Protein AF-A0A7C9FQH5-F1 (afdb_monomer)

Foldseek 3Di:
DDDDDDDDDDDDDDDDDDDDDPPPPDDDDDDDDDDDDDDDDDDDDDDDDDDDDPDPDPPPPPDPDPPDDPVRVVVVVVVVVVVVVVVVVVVVVVVVVVVVVVVVVVVVVVVVVVVVVVVVVVVVVVVVPDPDDDDDPPPPPDDQPLVVVLVRVVVVLVVVLVVLVVVLVVCVVVVHDPVVNVVSVVVVVVSVVVNVVSVVSSCVSCVVVD

InterPro domains:
  IPR004827 Basic-leucine zipper domain [PF00170] (79-117)
  IPR004827 Basic-leucine zipper domain [PS00036] (82-97)
  IPR004827 Basic-leucine zipper domain [PS50217] (77-121)
  IPR004827 Basic-leucine zipper domain [SM00338] (75-128)
  IPR025422 Transcription factor TGA like domain [PF14144] (167-210)
  IPR025422 Transcription factor TGA like domain [PS51806] (147-210)
  IPR046347 Basic-leucine zipper domain superfamily [SSF57959] (79-121)

Radius of gyration: 38.93 Å; Cα contacts (8 Å, |Δi|>4): 30; chains: 1; bounding box: 88×76×87 Å

Nearest PDB structures (foldseek):
  8cwy-assembly1_B  TM=8.366E-01  e=1.255E+00  synthetic construct
  8cwy-assembly1_F  TM=8.354E-01  e=1.255E+00  synthetic construct
  8cwy-assembly1_H  TM=8.371E-01  e=1.745E+00  synthetic construct
  8cwy-assembly1_L  TM=8.361E-01  e=1.745E+00  synthetic construct
  6b87-assembly1_A-2  TM=9.295E-01  e=2.771E+00  synthetic construct

Mean predicted aligned error: 21.61 Å

Secondary structure (DSSP, 8-state):
----PPP----------PPP---------------------------------------------S---HHHHHHHHHHHHHHHHHHHHHHHHHHHHHHHHHHHHHHHHHHHHHHHHHHHHHHHHHHHS-S---------SS--HHHHHHHHHHHHHHHHHHHHHHHHHHHHHTT--HHHHHHHHHHHHHHHHHHHHHHHHHHHHSGGG-

Solvent-accessible surface area (backbone atoms only — not comparable to full-atom values): 13721 Å² total; per-residue (Å²): 141,82,88,87,83,84,83,86,84,88,84,83,89,87,81,91,77,81,79,79,83,78,81,82,84,78,80,84,82,77,86,88,84,91,80,86,90,80,89,85,88,83,87,83,90,81,83,86,88,77,91,74,86,81,72,87,73,83,74,76,77,83,68,94,63,80,88,67,54,74,67,53,54,50,53,51,50,53,51,49,53,52,50,52,52,51,50,54,51,50,50,51,53,48,52,51,53,52,50,52,51,52,52,49,51,52,53,51,52,53,53,48,56,51,52,52,52,50,51,52,49,52,54,48,54,62,63,72,62,53,100,74,78,94,68,88,83,79,76,79,78,84,63,56,72,40,56,55,51,39,56,55,53,52,51,56,49,52,55,52,49,54,52,50,52,52,50,52,53,51,41,62,74,66,65,58,55,70,70,59,50,48,53,52,50,53,50,50,52,53,54,51,55,49,53,54,48,51,50,52,52,31,52,64,63,47,67,85,76,118

pLDDT: mean 71.47, std 25.74, range [30.33, 98.69]

Structure (mmCIF, N/CA/C/O backbone):
data_AF-A0A7C9FQH5-F1
#
_entry.id   AF-A0A7C9FQH5-F1
#
loop_
_atom_site.group_PDB
_atom_site.id
_atom_site.type_symbol
_atom_site.label_atom_id
_atom_site.label_alt_id
_atom_site.label_comp_id
_atom_site.label_asym_id
_atom_site.label_entity_id
_atom_site.label_seq_id
_atom_site.pdbx_PDB_ins_code
_atom_site.Cartn_x
_atom_site.Cartn_y
_atom_site.Cartn_z
_atom_site.occupancy
_atom_site.B_iso_or_equiv
_atom_site.auth_seq_id
_atom_site.auth_comp_id
_atom_site.auth_asym_id
_atom_site.auth_atom_id
_atom_site.pdbx_PDB_model_num
ATOM 1 N N . MET A 1 1 ? -4.931 -48.230 23.276 1.00 43.12 1 MET A N 1
ATOM 2 C CA . MET A 1 1 ? -4.310 -48.756 22.039 1.00 43.12 1 MET A CA 1
ATOM 3 C C . MET A 1 1 ? -5.438 -48.760 21.014 1.00 43.12 1 MET A C 1
ATOM 5 O O . MET A 1 1 ? -6.450 -49.371 21.305 1.00 43.12 1 MET A O 1
ATOM 9 N N . SER A 1 2 ? -5.460 -47.945 19.963 1.00 39.09 2 SER A N 1
ATOM 10 C CA . SER A 1 2 ? -4.387 -47.709 18.995 1.00 39.09 2 SER A CA 1
ATOM 11 C C . SER A 1 2 ? -4.513 -46.328 18.339 1.00 39.09 2 SER A C 1
ATOM 13 O O . SER A 1 2 ? -5.613 -45.875 18.032 1.00 39.09 2 SER A O 1
ATOM 15 N N . SER A 1 3 ? -3.367 -45.678 18.138 1.00 36.62 3 SER A N 1
ATOM 16 C CA . SER A 1 3 ? -3.205 -44.407 17.427 1.00 36.62 3 SER A CA 1
ATOM 17 C C . SER A 1 3 ? -3.381 -44.593 15.920 1.00 36.62 3 SER A C 1
ATOM 19 O O . SER A 1 3 ? -2.868 -45.562 15.364 1.00 36.62 3 SER A O 1
ATOM 21 N N . THR A 1 4 ? -4.049 -43.650 15.251 1.00 43.75 4 THR A N 1
ATOM 22 C CA . THR A 1 4 ? -4.070 -43.578 13.781 1.00 43.75 4 THR A CA 1
ATOM 23 C C . THR A 1 4 ? -3.132 -42.464 13.328 1.00 43.75 4 THR A C 1
ATOM 25 O O . THR A 1 4 ? -3.381 -41.285 13.571 1.00 43.75 4 THR A O 1
ATOM 28 N N . THR A 1 5 ? -2.026 -42.874 12.715 1.00 43.12 5 THR A N 1
ATOM 29 C CA . THR A 1 5 ? -0.975 -42.036 12.128 1.00 43.12 5 THR A CA 1
ATOM 30 C C . THR A 1 5 ? -1.367 -41.658 10.702 1.00 43.12 5 THR A C 1
ATOM 32 O O . THR A 1 5 ? -1.646 -42.538 9.891 1.00 43.12 5 TH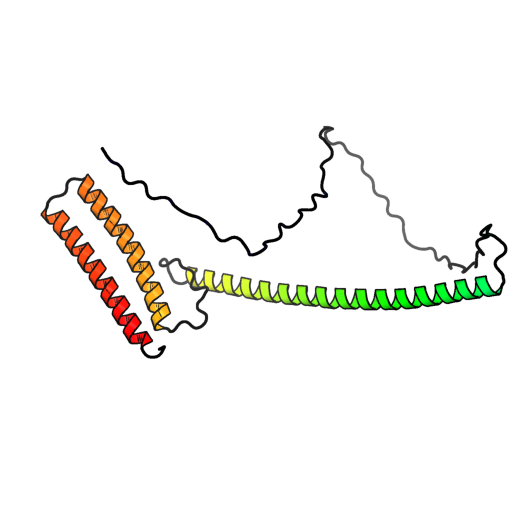R A O 1
ATOM 35 N N . VAL A 1 6 ? -1.363 -40.364 10.376 1.00 46.03 6 VAL A N 1
ATOM 36 C CA . VAL A 1 6 ? -1.559 -39.878 9.002 1.00 46.03 6 VAL A CA 1
ATOM 37 C C . VAL A 1 6 ? -0.186 -39.598 8.395 1.00 46.03 6 VAL A C 1
ATOM 39 O O . VAL A 1 6 ? 0.553 -38.747 8.886 1.00 46.03 6 VAL A O 1
ATOM 42 N N . HIS A 1 7 ? 0.174 -40.339 7.348 1.00 39.50 7 HIS A N 1
ATOM 43 C CA . HIS A 1 7 ? 1.402 -40.126 6.588 1.00 39.50 7 HIS A CA 1
ATOM 44 C C . HIS A 1 7 ? 1.186 -39.036 5.533 1.00 39.50 7 HIS A C 1
ATOM 46 O O . HIS A 1 7 ? 0.271 -39.125 4.718 1.00 39.50 7 HIS A O 1
ATOM 52 N N . VAL A 1 8 ? 2.048 -38.019 5.545 1.00 38.28 8 VAL A N 1
ATOM 53 C CA . VAL A 1 8 ? 2.145 -37.009 4.487 1.00 38.28 8 VAL A CA 1
ATOM 54 C C . VAL A 1 8 ? 3.098 -37.534 3.418 1.00 38.28 8 VAL A C 1
ATOM 56 O O . VAL A 1 8 ? 4.287 -37.718 3.674 1.00 38.28 8 VAL A O 1
ATOM 59 N N . THR A 1 9 ? 2.576 -37.774 2.220 1.00 36.66 9 THR A N 1
ATOM 60 C CA . THR A 1 9 ? 3.356 -38.100 1.023 1.00 36.66 9 THR A CA 1
ATOM 61 C C . THR A 1 9 ? 3.613 -36.815 0.242 1.00 36.66 9 THR A C 1
ATOM 63 O O . THR A 1 9 ? 2.701 -36.238 -0.344 1.00 36.66 9 THR A O 1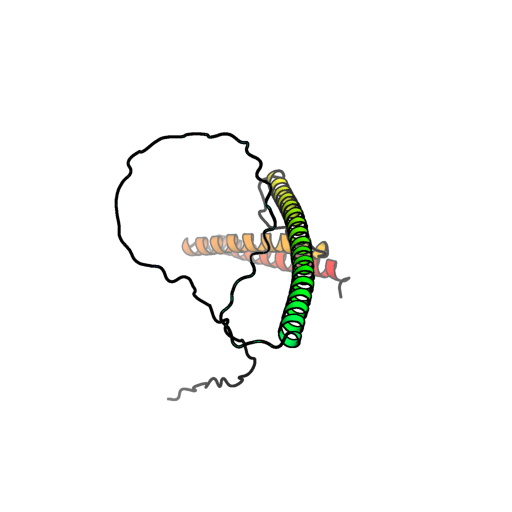
ATOM 66 N N . THR A 1 10 ? 4.861 -36.356 0.217 1.00 41.69 10 THR A N 1
ATOM 67 C CA . THR A 1 10 ? 5.345 -35.349 -0.733 1.00 41.69 10 THR A CA 1
ATOM 68 C C . THR A 1 10 ? 5.967 -36.060 -1.932 1.00 41.69 10 THR A C 1
ATOM 70 O O . THR A 1 10 ? 6.908 -36.840 -1.801 1.00 41.69 10 THR A O 1
ATOM 73 N N . SER A 1 11 ? 5.439 -35.816 -3.129 1.00 37.28 11 SER A N 1
ATOM 74 C CA . SER A 1 11 ? 6.080 -36.181 -4.397 1.00 37.28 11 SER A CA 1
ATOM 75 C C . SER A 1 11 ? 5.586 -35.254 -5.498 1.00 37.28 11 SER A C 1
ATOM 77 O O . SER A 1 11 ? 4.383 -35.114 -5.694 1.00 37.28 11 SER A O 1
ATOM 79 N N . GLY A 1 12 ? 6.523 -34.609 -6.194 1.00 43.88 12 GLY A N 1
ATOM 80 C CA . GLY A 1 12 ? 6.211 -33.705 -7.300 1.00 43.88 12 GLY A CA 1
ATOM 81 C C . GLY A 1 12 ? 7.319 -32.709 -7.625 1.00 43.88 12 GLY A C 1
ATOM 82 O O . GLY A 1 12 ? 7.080 -31.509 -7.656 1.00 43.88 12 GLY A O 1
ATOM 83 N N . THR A 1 13 ? 8.537 -33.204 -7.829 1.00 44.28 13 THR A N 1
ATOM 84 C CA . THR A 1 13 ? 9.646 -32.491 -8.476 1.00 44.28 13 THR A CA 1
ATOM 85 C C . THR A 1 13 ? 9.240 -32.049 -9.886 1.00 44.28 13 THR A C 1
ATOM 87 O O . THR A 1 13 ? 8.701 -32.870 -10.622 1.00 44.28 13 THR A O 1
ATOM 90 N N . MET A 1 14 ? 9.562 -30.804 -10.272 1.00 35.38 14 MET A N 1
ATOM 91 C CA . MET A 1 14 ? 10.294 -30.432 -11.504 1.00 35.38 14 MET A CA 1
ATOM 92 C C . MET A 1 14 ? 9.882 -29.039 -12.018 1.0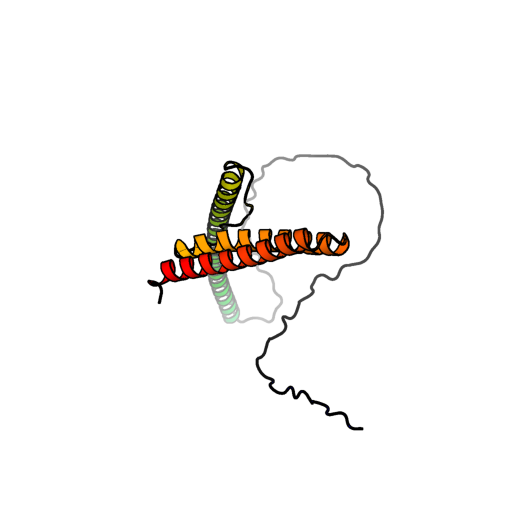0 35.38 14 MET A C 1
ATOM 94 O O . MET A 1 14 ? 8.790 -28.833 -12.535 1.00 35.38 14 MET A O 1
ATOM 98 N N . GLY A 1 15 ? 10.805 -28.084 -11.894 1.00 42.56 15 GLY A N 1
ATOM 99 C CA . GLY A 1 15 ? 10.674 -26.707 -12.366 1.00 42.56 15 GLY A CA 1
ATOM 100 C C . GLY A 1 15 ? 11.913 -25.919 -11.957 1.00 42.56 15 GLY A C 1
ATOM 101 O O . GLY A 1 15 ? 11.933 -25.280 -10.914 1.00 42.56 15 GLY A O 1
ATOM 102 N N . LEU A 1 16 ? 12.979 -26.096 -12.734 1.00 42.19 16 LEU A N 1
ATOM 103 C CA . LEU A 1 16 ? 14.340 -25.586 -12.555 1.00 42.19 16 LEU A CA 1
ATOM 104 C C . LEU A 1 16 ? 14.394 -24.093 -12.169 1.00 42.19 16 LEU A C 1
ATOM 106 O O . LEU A 1 16 ? 14.169 -23.226 -13.009 1.00 42.19 16 LEU A O 1
ATOM 110 N N . TYR A 1 17 ? 14.765 -23.800 -10.921 1.00 41.31 17 TYR A N 1
ATOM 111 C CA . TYR A 1 17 ? 15.318 -22.501 -10.534 1.00 41.31 17 TYR A CA 1
ATOM 112 C C . TYR A 1 17 ? 16.838 -22.647 -10.478 1.00 41.31 17 TYR A C 1
ATOM 114 O O . TYR A 1 17 ? 17.375 -23.379 -9.644 1.00 41.31 17 TYR A O 1
ATOM 122 N N . GLU A 1 18 ? 17.528 -22.006 -11.413 1.00 51.62 18 GLU A N 1
ATOM 123 C CA . GLU A 1 18 ? 18.984 -22.010 -11.481 1.00 51.62 18 GLU A CA 1
ATOM 124 C C . GLU A 1 18 ? 19.548 -21.061 -10.406 1.00 51.62 18 GLU A C 1
ATOM 126 O O . GLU A 1 18 ? 19.215 -19.872 -10.408 1.00 51.62 18 GLU A O 1
ATOM 131 N N . PRO A 1 19 ? 20.377 -21.530 -9.452 1.00 52.75 19 PRO A N 1
ATOM 132 C CA . PRO A 1 19 ? 20.953 -20.652 -8.446 1.00 52.75 19 PRO A CA 1
ATOM 133 C C . PRO A 1 19 ? 22.025 -19.781 -9.103 1.00 52.75 19 PRO A C 1
ATOM 135 O O . PRO A 1 19 ? 23.014 -20.287 -9.638 1.00 52.75 19 PRO A O 1
ATOM 138 N N . HIS A 1 20 ? 21.845 -18.463 -9.039 1.00 41.34 20 HIS A N 1
ATOM 139 C CA . HIS A 1 20 ? 22.853 -17.492 -9.449 1.00 41.34 20 HIS A CA 1
ATOM 140 C C . HIS A 1 20 ? 24.204 -17.820 -8.797 1.00 41.34 20 HIS A C 1
ATOM 142 O O . HIS A 1 20 ? 24.356 -17.757 -7.576 1.00 41.34 20 HIS A O 1
ATOM 148 N N . LYS A 1 21 ? 25.214 -18.126 -9.619 1.00 46.28 21 LYS A N 1
ATOM 149 C CA . LYS A 1 21 ? 26.608 -18.160 -9.172 1.00 46.28 21 LYS A CA 1
ATOM 150 C C . LYS A 1 21 ? 27.008 -16.750 -8.747 1.00 46.28 21 LYS A C 1
ATOM 152 O O . LYS A 1 21 ? 27.289 -15.892 -9.582 1.00 46.28 21 LYS A O 1
ATOM 157 N N . GLN A 1 22 ? 27.027 -16.517 -7.440 1.00 40.69 22 GLN A N 1
ATOM 158 C CA . GLN A 1 22 ? 27.636 -15.345 -6.834 1.00 40.69 22 GLN A CA 1
ATOM 159 C C . GLN A 1 22 ? 29.145 -15.404 -7.093 1.00 40.69 22 GLN A C 1
ATOM 161 O O . GLN A 1 22 ? 29.885 -16.136 -6.438 1.00 40.69 22 GLN A O 1
ATOM 166 N N . ILE A 1 23 ? 29.604 -14.649 -8.089 1.00 41.47 23 ILE A N 1
ATOM 167 C CA . ILE A 1 23 ? 31.024 -14.380 -8.289 1.00 41.47 23 ILE A CA 1
ATOM 168 C C . ILE A 1 23 ? 31.451 -13.419 -7.167 1.00 41.47 23 ILE A C 1
ATOM 170 O O . ILE A 1 23 ? 31.196 -12.218 -7.189 1.00 41.47 23 ILE A O 1
ATOM 174 N N . SER A 1 24 ? 32.025 -13.986 -6.109 1.00 39.78 24 SER A N 1
ATOM 175 C CA . SER A 1 24 ? 32.727 -13.231 -5.075 1.00 39.78 24 SER A CA 1
ATOM 176 C C . SER A 1 24 ? 34.121 -12.899 -5.612 1.00 39.78 24 SER A C 1
ATOM 178 O O . SER A 1 24 ? 34.995 -13.761 -5.648 1.00 39.78 24 SER A O 1
ATOM 180 N N . MET A 1 25 ? 34.313 -11.674 -6.112 1.00 50.44 25 MET A N 1
ATOM 181 C CA . MET A 1 25 ? 35.618 -11.160 -6.569 1.00 50.44 25 MET A CA 1
ATOM 182 C C . MET A 1 25 ? 36.205 -10.089 -5.646 1.00 50.44 25 MET A C 1
ATOM 184 O O . MET A 1 25 ? 37.117 -9.370 -6.035 1.00 50.44 25 MET A O 1
ATOM 188 N N . TRP A 1 26 ? 35.736 -10.010 -4.406 1.00 51.00 26 TRP A N 1
ATOM 189 C CA . TRP A 1 26 ? 36.364 -9.163 -3.401 1.00 51.00 26 TRP A CA 1
ATOM 190 C C . TRP A 1 26 ? 36.764 -10.047 -2.230 1.00 51.00 26 TRP A C 1
ATOM 192 O O . TRP A 1 26 ? 35.990 -10.300 -1.314 1.00 51.00 26 TRP A O 1
ATOM 202 N N . ARG A 1 27 ? 37.972 -10.606 -2.335 1.00 41.44 27 ARG A N 1
ATOM 203 C CA . ARG A 1 27 ? 38.694 -11.139 -1.184 1.00 41.44 27 ARG A CA 1
ATOM 204 C C . ARG A 1 27 ? 39.440 -9.966 -0.556 1.00 41.44 27 ARG A C 1
ATOM 206 O O . ARG A 1 27 ? 40.313 -9.390 -1.201 1.00 41.44 27 ARG A O 1
ATOM 213 N N . ASP A 1 28 ? 39.093 -9.657 0.685 1.00 39.50 28 ASP A N 1
ATOM 214 C CA . ASP A 1 28 ? 39.817 -8.723 1.541 1.00 39.50 28 ASP A CA 1
ATOM 215 C C . ASP A 1 28 ? 41.257 -9.202 1.789 1.00 39.50 28 ASP A C 1
ATOM 217 O O . ASP A 1 28 ? 41.461 -10.370 2.147 1.00 39.50 28 ASP A O 1
ATOM 221 N N . PRO A 1 29 ? 42.268 -8.324 1.678 1.00 42.09 29 PRO A N 1
ATOM 222 C CA . PRO A 1 29 ? 43.562 -8.542 2.291 1.00 42.09 29 PRO A CA 1
ATOM 223 C C . PRO A 1 29 ? 43.606 -7.861 3.667 1.00 42.09 29 PRO A C 1
ATOM 225 O O . PRO A 1 29 ? 43.697 -6.643 3.780 1.00 42.09 29 PRO A O 1
ATOM 228 N N . SER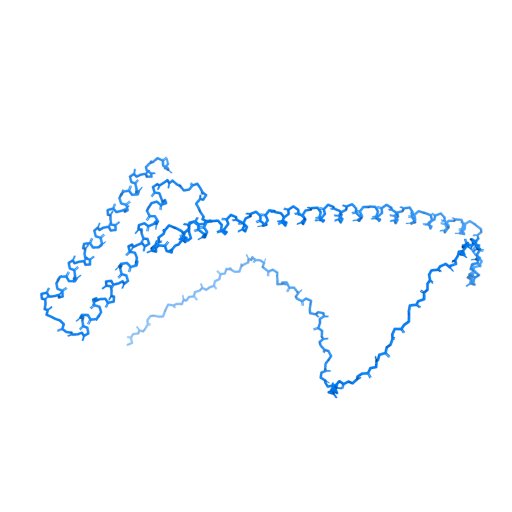 A 1 30 ? 43.521 -8.703 4.698 1.00 34.50 30 SER A N 1
ATOM 229 C CA . SER A 1 30 ? 44.242 -8.640 5.980 1.00 34.50 30 SER A CA 1
ATOM 230 C C . SER A 1 30 ? 44.621 -7.269 6.569 1.00 34.50 30 SER A C 1
ATOM 232 O O . SER A 1 30 ? 45.549 -6.604 6.120 1.00 34.50 30 SER A O 1
ATOM 234 N N . SER A 1 31 ? 43.969 -6.969 7.694 1.00 33.91 31 SER A N 1
ATOM 235 C CA . SER A 1 31 ? 44.529 -6.484 8.967 1.00 33.91 31 SER A CA 1
ATOM 236 C C . SER A 1 31 ? 45.984 -5.976 9.029 1.00 33.91 31 SER A C 1
ATOM 238 O O . SER A 1 31 ? 46.926 -6.721 8.764 1.00 33.91 31 SER A O 1
ATOM 240 N N . SER A 1 32 ? 46.102 -4.811 9.682 1.00 32.56 32 SER A N 1
ATOM 241 C CA . SER A 1 32 ? 47.275 -4.221 10.351 1.00 32.56 32 SER A CA 1
ATOM 242 C C . SER A 1 32 ? 48.191 -3.356 9.485 1.00 32.56 32 SER A C 1
ATOM 244 O O . SER A 1 32 ? 49.040 -3.864 8.768 1.00 32.56 32 SER A O 1
ATOM 246 N N . ILE A 1 33 ? 48.056 -2.034 9.636 1.00 37.91 33 ILE A N 1
ATOM 247 C CA . ILE A 1 33 ? 49.089 -1.169 10.230 1.00 37.91 33 ILE A CA 1
ATOM 248 C C . ILE A 1 33 ? 48.375 0.079 10.778 1.00 37.91 33 ILE A C 1
ATOM 250 O O . ILE A 1 33 ? 47.707 0.810 10.050 1.00 37.91 33 ILE A O 1
ATOM 254 N N . MET A 1 34 ? 48.493 0.290 12.089 1.00 38.25 34 MET A N 1
ATOM 255 C CA . MET A 1 34 ? 48.208 1.565 12.743 1.00 38.25 34 MET A CA 1
ATOM 256 C C . MET A 1 34 ? 49.395 2.513 12.543 1.00 38.25 34 MET A C 1
ATOM 258 O O . MET A 1 34 ? 50.518 2.134 12.866 1.00 38.25 34 MET A O 1
ATOM 262 N N . ALA A 1 35 ? 49.141 3.750 12.117 1.00 34.47 35 ALA A N 1
ATOM 263 C CA . ALA A 1 35 ? 49.949 4.920 12.470 1.00 34.47 35 ALA A CA 1
ATOM 264 C C . ALA A 1 35 ? 49.127 6.208 12.264 1.00 34.47 35 ALA A C 1
ATOM 266 O O . ALA A 1 35 ? 48.425 6.357 11.267 1.00 34.47 35 ALA A O 1
ATOM 267 N N . SER A 1 36 ? 49.197 7.092 13.259 1.00 37.28 36 SER A N 1
ATOM 268 C CA . SER A 1 36 ? 48.505 8.386 13.379 1.00 37.28 36 SER A CA 1
ATOM 269 C C . SER A 1 36 ? 49.141 9.494 12.501 1.00 37.28 36 SER A C 1
ATOM 271 O O . SER A 1 36 ? 50.187 9.250 11.898 1.00 37.28 36 SER A O 1
ATOM 273 N N . PRO A 1 37 ? 48.534 10.700 12.411 1.00 47.53 37 PRO A N 1
ATOM 274 C CA . PRO A 1 37 ? 48.734 11.667 11.330 1.00 47.53 37 PRO A CA 1
ATOM 275 C C . PRO A 1 37 ? 49.910 12.626 11.569 1.00 47.53 37 PRO A C 1
ATOM 277 O O . PRO A 1 37 ? 50.218 12.969 12.709 1.00 47.53 37 PRO A O 1
ATOM 280 N N . GLY A 1 38 ? 50.513 13.117 10.484 1.00 30.84 38 GLY A N 1
ATOM 281 C CA . GLY A 1 38 ? 51.528 14.169 10.525 1.00 30.84 38 GLY A CA 1
ATOM 282 C C . GLY A 1 38 ? 51.877 14.697 9.132 1.00 30.84 38 GLY A C 1
ATOM 283 O O . GLY A 1 38 ? 52.346 13.947 8.284 1.00 30.84 38 GLY A O 1
ATOM 284 N N . ASP A 1 39 ? 51.566 15.977 8.939 1.00 34.12 39 ASP A N 1
ATOM 285 C CA . ASP A 1 39 ? 52.024 16.972 7.962 1.00 34.12 39 ASP A CA 1
ATOM 286 C C . ASP A 1 39 ? 53.121 16.588 6.950 1.00 34.12 39 ASP A C 1
ATOM 288 O O . ASP A 1 39 ? 54.185 16.115 7.330 1.00 34.12 39 ASP A O 1
ATOM 292 N N . ILE A 1 40 ? 52.914 16.966 5.678 1.00 36.66 40 ILE A N 1
ATOM 293 C CA . ILE A 1 40 ? 53.858 17.772 4.877 1.00 36.66 40 ILE A CA 1
ATOM 294 C C . ILE A 1 40 ? 53.070 18.492 3.769 1.00 36.66 40 ILE A C 1
ATOM 296 O O . ILE A 1 40 ? 52.357 17.897 2.961 1.00 36.66 40 ILE A O 1
ATOM 300 N N . SER A 1 41 ? 53.223 19.811 3.776 1.00 34.50 41 SER A N 1
ATOM 301 C CA . SER A 1 41 ? 52.764 20.787 2.794 1.00 34.50 41 SER A CA 1
ATOM 302 C C . SER A 1 41 ? 53.719 20.862 1.593 1.00 34.50 41 SER A C 1
ATOM 304 O O . SER A 1 41 ? 54.927 20.732 1.771 1.00 34.50 41 SER A O 1
ATOM 306 N N . SER A 1 42 ? 53.207 21.140 0.391 1.00 30.33 42 SER A N 1
ATOM 307 C CA . SER A 1 42 ? 53.546 22.354 -0.381 1.00 30.33 42 SER A CA 1
ATOM 308 C C . SER A 1 42 ? 53.169 22.206 -1.855 1.00 30.33 42 SER A C 1
ATOM 310 O O . SER A 1 42 ? 53.497 21.229 -2.523 1.00 30.33 42 SER A O 1
ATOM 312 N N . SER A 1 43 ? 52.520 23.250 -2.362 1.00 37.53 43 SER A N 1
ATOM 313 C CA . SER A 1 43 ? 52.256 23.511 -3.772 1.00 37.53 43 SER A CA 1
ATOM 314 C C . SER A 1 43 ? 53.533 23.810 -4.558 1.00 37.53 43 SER A C 1
ATOM 316 O O . SER A 1 43 ? 54.426 24.463 -4.021 1.00 37.53 43 SER A O 1
ATOM 318 N N . VAL A 1 44 ? 53.523 23.530 -5.862 1.00 34.19 44 VAL A N 1
ATOM 319 C CA . VAL A 1 44 ? 53.960 24.508 -6.871 1.00 34.19 44 VAL A CA 1
ATOM 320 C C . VAL A 1 44 ? 53.235 24.255 -8.189 1.00 34.19 44 VAL A C 1
ATOM 322 O O . VAL A 1 44 ? 53.208 23.149 -8.723 1.00 34.19 44 VAL A O 1
ATOM 325 N N . GLN A 1 45 ? 52.610 25.325 -8.660 1.00 39.91 45 GLN A N 1
ATOM 326 C CA . GLN A 1 45 ? 52.022 25.521 -9.973 1.00 39.91 45 GLN A CA 1
ATOM 327 C C . GLN A 1 45 ? 53.165 25.684 -10.990 1.00 39.91 45 GLN A C 1
ATOM 329 O O . GLN A 1 45 ? 54.125 26.398 -10.708 1.00 39.91 45 GLN A O 1
ATOM 334 N N . ALA A 1 46 ? 53.068 25.051 -12.157 1.00 33.78 46 ALA A N 1
ATOM 335 C CA . ALA A 1 46 ? 53.923 25.362 -13.298 1.00 33.78 46 ALA A CA 1
ATOM 336 C C . ALA A 1 46 ? 53.067 25.404 -14.566 1.00 33.78 46 ALA A C 1
ATOM 338 O O . ALA A 1 46 ? 52.192 24.564 -14.784 1.00 33.78 46 ALA A O 1
ATOM 339 N N . GLU A 1 47 ? 53.289 26.475 -15.314 1.00 32.19 47 GLU A N 1
ATOM 340 C CA . GLU A 1 47 ? 52.476 27.016 -16.388 1.00 32.19 47 GLU A CA 1
ATOM 341 C C . GLU A 1 47 ? 52.540 26.214 -17.691 1.00 32.19 47 GLU A C 1
ATOM 343 O O . GLU A 1 47 ? 53.362 25.322 -17.897 1.00 32.19 47 GLU A O 1
ATOM 348 N N . ALA A 1 48 ? 51.612 26.574 -18.572 1.00 43.31 48 ALA A N 1
ATOM 349 C CA . ALA A 1 48 ? 51.495 26.107 -19.936 1.00 43.31 48 ALA A CA 1
ATOM 350 C C . ALA A 1 48 ? 52.646 26.582 -20.841 1.00 43.31 48 ALA A C 1
ATOM 352 O O . ALA A 1 48 ? 53.359 27.532 -20.538 1.00 43.31 48 ALA A O 1
ATOM 353 N N . VAL A 1 49 ? 52.647 25.975 -22.034 1.00 37.72 49 VAL A N 1
ATOM 354 C CA . VAL A 1 49 ? 53.406 26.292 -23.253 1.00 37.72 49 VAL A CA 1
ATOM 355 C C . VAL A 1 49 ? 54.690 25.481 -23.408 1.00 37.72 49 VAL A C 1
ATOM 357 O O . VAL A 1 49 ? 55.753 25.862 -22.941 1.00 37.72 49 VAL A O 1
ATOM 360 N N . ASN A 1 50 ? 54.605 24.406 -24.196 1.00 32.97 50 ASN A N 1
ATOM 361 C CA . ASN A 1 50 ? 55.429 24.349 -25.399 1.00 32.97 50 ASN A CA 1
ATOM 362 C C . ASN A 1 50 ? 54.819 23.404 -26.438 1.00 32.97 50 ASN A C 1
ATOM 364 O O . ASN A 1 50 ? 54.444 22.269 -26.136 1.00 32.97 50 ASN A O 1
ATOM 368 N N . GLU A 1 51 ? 54.715 23.908 -27.661 1.00 44.47 51 GLU A N 1
ATOM 369 C CA . GLU A 1 51 ? 54.414 23.133 -28.849 1.00 44.47 51 GLU A CA 1
ATOM 370 C C . GLU A 1 51 ? 55.515 22.095 -29.064 1.00 44.47 51 GLU A C 1
ATOM 372 O O . GLU A 1 51 ? 56.696 22.415 -28.994 1.00 44.47 51 GLU A O 1
ATOM 377 N N . ASN A 1 52 ? 55.140 20.859 -29.381 1.00 34.62 52 ASN A N 1
ATOM 378 C CA . ASN A 1 52 ? 56.035 19.968 -30.103 1.00 34.62 52 ASN A CA 1
ATOM 379 C C . ASN A 1 52 ? 55.222 19.109 -31.068 1.00 34.62 52 ASN A C 1
ATOM 381 O O . ASN A 1 52 ? 54.553 18.140 -30.712 1.00 34.62 52 ASN A O 1
ATOM 385 N N . LYS A 1 53 ? 55.277 19.566 -32.318 1.00 36.22 53 LYS A N 1
ATOM 386 C CA . LYS A 1 53 ? 55.104 18.841 -33.572 1.00 36.22 53 LYS A CA 1
ATOM 387 C C . LYS A 1 53 ? 55.532 17.373 -33.414 1.00 36.22 53 LYS A C 1
ATOM 389 O O . LYS A 1 53 ? 56.718 17.068 -33.436 1.00 36.22 53 LYS A O 1
ATOM 394 N N . PHE A 1 54 ? 54.563 16.469 -33.260 1.00 36.66 54 PHE A N 1
ATOM 395 C CA . PHE A 1 54 ? 54.815 15.032 -33.359 1.00 36.66 54 PHE A CA 1
ATOM 396 C C . PHE A 1 54 ? 55.078 14.696 -34.827 1.00 36.66 54 PHE A C 1
ATOM 398 O O . PHE A 1 54 ? 54.167 14.554 -35.644 1.00 36.66 54 PHE A O 1
ATOM 405 N N . GLU A 1 55 ? 56.362 14.665 -35.153 1.00 30.59 55 GLU A N 1
ATOM 406 C CA . GLU A 1 55 ? 56.918 14.108 -36.373 1.00 30.59 55 GLU A CA 1
ATOM 407 C C . GLU A 1 55 ? 56.483 12.640 -36.480 1.00 30.59 55 GLU A C 1
ATOM 409 O O . GLU A 1 55 ? 56.718 11.834 -35.579 1.00 30.59 55 GLU A O 1
ATOM 414 N N . TYR A 1 56 ? 55.792 12.289 -37.565 1.00 43.53 56 TYR A N 1
ATOM 415 C CA . TYR A 1 56 ? 55.491 10.898 -37.883 1.00 43.53 56 TYR A CA 1
ATOM 416 C C . TYR A 1 56 ? 56.762 10.251 -38.427 1.00 43.53 56 TYR A C 1
ATOM 418 O O . TYR A 1 56 ? 56.937 10.118 -39.637 1.00 43.53 56 TYR A O 1
ATOM 426 N N . GLU A 1 57 ? 57.661 9.864 -37.533 1.00 31.11 57 GLU A N 1
ATOM 427 C CA . GLU A 1 57 ? 58.767 8.995 -37.895 1.00 31.11 57 GLU A CA 1
ATOM 428 C C . GLU A 1 57 ? 58.217 7.570 -38.008 1.00 31.11 57 GLU A C 1
ATOM 430 O O . GLU A 1 57 ? 57.787 6.949 -37.032 1.00 31.11 57 GLU A O 1
ATOM 435 N N . TYR A 1 58 ? 58.152 7.067 -39.243 1.00 44.47 58 TYR A N 1
ATOM 436 C CA . TYR A 1 58 ? 57.828 5.678 -39.549 1.00 44.47 58 TYR A CA 1
ATOM 437 C C . TYR A 1 58 ? 59.006 4.808 -39.089 1.00 44.47 58 TYR A C 1
ATOM 439 O O . TYR A 1 58 ? 59.821 4.348 -39.887 1.00 44.47 58 TYR A O 1
ATOM 447 N N . ALA A 1 59 ? 59.123 4.627 -37.773 1.00 38.88 59 ALA A N 1
ATOM 448 C CA . ALA A 1 59 ? 60.056 3.706 -37.155 1.00 38.88 59 ALA A CA 1
ATOM 449 C C . ALA A 1 59 ? 59.621 2.287 -37.533 1.00 38.88 59 ALA A C 1
ATOM 451 O O . ALA A 1 59 ? 58.742 1.678 -36.920 1.00 38.88 59 ALA A O 1
ATOM 452 N N . SER A 1 60 ? 60.210 1.791 -38.617 1.00 45.88 60 SER A N 1
ATOM 453 C CA . SER A 1 60 ? 60.093 0.410 -39.055 1.00 45.88 60 SER A CA 1
ATOM 454 C C . SER A 1 60 ? 60.629 -0.476 -37.932 1.00 45.88 60 SER A C 1
ATOM 456 O O . SER A 1 60 ? 61.839 -0.596 -37.740 1.00 45.88 60 SER A O 1
ATOM 458 N N . HIS A 1 61 ? 59.725 -1.044 -37.130 1.00 42.50 61 HIS A N 1
ATOM 459 C CA . HIS A 1 61 ? 60.095 -2.008 -36.108 1.00 42.50 61 HIS A CA 1
ATOM 460 C C . HIS A 1 61 ? 60.717 -3.221 -36.793 1.00 42.50 61 HIS A C 1
ATOM 462 O O . HIS A 1 61 ? 60.044 -4.020 -37.443 1.00 42.50 61 HIS A O 1
ATOM 468 N N . GLN A 1 62 ? 62.031 -3.324 -36.624 1.00 43.06 62 GLN A N 1
ATOM 469 C CA . GLN A 1 62 ? 62.847 -4.473 -36.952 1.00 43.06 62 GLN A CA 1
ATOM 470 C C . GLN A 1 62 ? 62.377 -5.651 -36.083 1.00 43.06 62 GLN A C 1
ATOM 472 O O . GLN A 1 62 ? 62.849 -5.870 -34.971 1.00 43.06 62 GLN A O 1
ATOM 477 N N . VAL A 1 63 ? 61.373 -6.378 -36.571 1.00 43.78 63 VAL A N 1
ATOM 478 C CA . VAL A 1 63 ? 60.985 -7.681 -36.034 1.00 43.78 63 VAL A CA 1
ATOM 479 C C . VAL A 1 63 ? 61.898 -8.700 -36.695 1.00 43.78 63 VAL A C 1
ATOM 481 O O . VAL A 1 63 ? 61.752 -9.009 -37.875 1.00 43.78 63 VAL A O 1
ATOM 484 N N . ILE A 1 64 ? 62.861 -9.208 -35.928 1.00 52.09 64 ILE A N 1
ATOM 485 C CA . ILE A 1 64 ? 63.588 -10.429 -36.272 1.00 52.09 64 ILE A CA 1
ATOM 486 C C . ILE A 1 64 ? 62.552 -11.562 -36.257 1.00 52.09 64 ILE A C 1
ATOM 488 O O . ILE A 1 64 ? 62.133 -12.038 -35.205 1.00 52.09 64 ILE A O 1
ATOM 492 N N . GLY A 1 65 ? 62.088 -11.931 -37.444 1.00 48.91 65 GLY A N 1
ATOM 493 C CA . GLY A 1 65 ? 61.168 -13.028 -37.722 1.00 48.91 65 GLY A CA 1
ATOM 494 C C . GLY A 1 65 ? 61.480 -13.590 -39.113 1.00 48.91 65 GLY A C 1
ATOM 495 O O . GLY A 1 65 ? 62.083 -12.878 -39.918 1.00 48.91 65 GLY A O 1
ATOM 496 N N . PRO A 1 66 ? 61.140 -14.863 -39.389 1.00 52.91 66 PRO A N 1
ATOM 497 C CA . PRO A 1 66 ? 61.564 -15.563 -4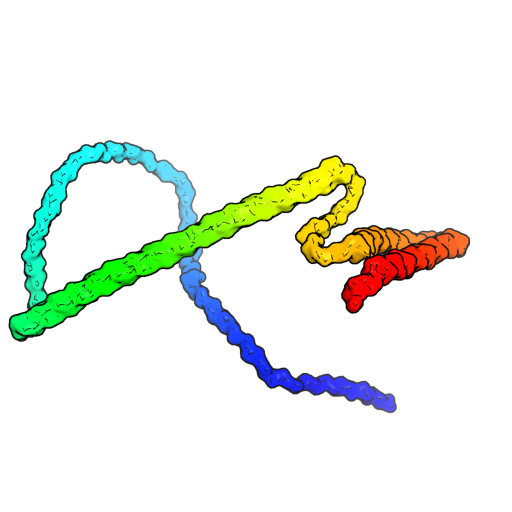0.602 1.00 52.91 66 PRO A CA 1
ATOM 498 C C . PRO A 1 66 ? 61.154 -14.757 -41.834 1.00 52.91 66 PRO A C 1
ATOM 500 O O . PRO A 1 66 ? 60.054 -14.212 -41.838 1.00 52.91 66 PRO A O 1
ATOM 503 N N . THR A 1 67 ? 62.040 -14.663 -42.833 1.00 57.62 67 THR A N 1
ATOM 504 C CA . THR A 1 67 ? 61.870 -13.899 -44.080 1.00 57.62 67 THR A CA 1
ATOM 505 C C . THR A 1 67 ? 60.469 -14.103 -44.656 1.00 57.62 67 THR A C 1
ATOM 507 O O . THR A 1 67 ? 60.207 -15.078 -45.356 1.00 57.62 67 THR A O 1
ATOM 510 N N . ILE A 1 68 ? 59.553 -13.195 -44.314 1.00 58.22 68 ILE A N 1
ATOM 511 C CA . ILE A 1 68 ? 58.204 -13.184 -44.860 1.00 58.22 68 ILE A CA 1
ATOM 512 C C . ILE A 1 68 ? 58.329 -12.746 -46.314 1.00 58.22 68 ILE A C 1
ATOM 514 O O . ILE A 1 68 ? 58.967 -11.734 -46.612 1.00 58.22 68 ILE A O 1
ATOM 518 N N . SER A 1 69 ? 57.761 -13.529 -47.229 1.00 62.81 69 SER A N 1
ATOM 519 C CA . SER A 1 69 ? 57.635 -13.123 -48.627 1.00 62.81 69 SER A CA 1
ATOM 520 C C . SER A 1 69 ? 56.967 -11.743 -48.685 1.00 62.81 69 SER A C 1
ATOM 522 O O . SER A 1 69 ? 56.098 -11.442 -47.861 1.00 62.81 69 SER A O 1
ATOM 524 N N . GLY A 1 70 ? 57.339 -10.890 -49.647 1.00 66.19 70 GLY A N 1
ATOM 525 C CA . GLY A 1 70 ? 56.730 -9.561 -49.804 1.00 66.19 70 GLY A CA 1
ATOM 526 C C . GLY A 1 70 ? 55.196 -9.610 -49.880 1.00 66.19 70 GLY A C 1
ATOM 527 O O . GLY A 1 70 ? 54.516 -8.711 -49.391 1.00 66.19 70 GLY A O 1
ATOM 528 N N . GLU A 1 71 ? 54.643 -10.712 -50.388 1.00 67.56 71 GLU A N 1
ATOM 529 C CA . GLU A 1 71 ? 53.201 -10.976 -50.431 1.00 67.56 71 GLU A CA 1
ATOM 530 C C . GLU A 1 71 ? 52.577 -11.183 -49.038 1.00 67.56 71 GLU A C 1
ATOM 532 O O . GLU A 1 71 ? 51.454 -10.738 -48.784 1.00 67.56 71 GLU A O 1
ATOM 537 N N . ASP A 1 72 ? 53.299 -11.801 -48.102 1.00 71.88 72 ASP A N 1
ATOM 538 C CA . ASP A 1 72 ? 52.823 -12.044 -46.736 1.00 71.88 72 ASP A CA 1
ATOM 539 C C . ASP A 1 72 ? 52.832 -10.763 -45.892 1.00 71.88 72 ASP A C 1
ATOM 541 O O . ASP A 1 72 ? 51.923 -10.542 -45.085 1.00 71.88 72 ASP A O 1
ATOM 545 N N . ALA A 1 73 ? 53.796 -9.866 -46.126 1.00 75.62 73 ALA A N 1
ATOM 546 C CA . ALA A 1 73 ? 53.826 -8.537 -45.513 1.00 75.62 73 ALA A CA 1
ATOM 547 C C . ALA A 1 73 ? 52.636 -7.667 -45.966 1.00 75.62 73 ALA A C 1
ATOM 549 O O . ALA A 1 73 ? 52.005 -6.994 -45.145 1.00 75.62 73 ALA A O 1
ATOM 550 N N . ILE A 1 74 ? 52.280 -7.730 -47.255 1.00 78.62 74 ILE A N 1
ATOM 551 C CA . ILE A 1 74 ? 51.113 -7.032 -47.821 1.00 78.62 74 ILE A CA 1
ATOM 552 C C . ILE A 1 74 ? 49.808 -7.614 -47.257 1.00 78.62 74 ILE A C 1
ATOM 554 O O . ILE A 1 74 ? 48.926 -6.880 -46.815 1.00 78.62 74 ILE A O 1
ATOM 558 N N . ARG A 1 75 ? 49.690 -8.942 -47.155 1.00 81.75 75 ARG A N 1
ATOM 559 C CA . ARG A 1 75 ? 48.518 -9.588 -46.535 1.00 81.75 75 ARG A CA 1
ATOM 560 C C . ARG A 1 75 ? 48.347 -9.219 -45.060 1.00 81.75 75 ARG A C 1
ATOM 562 O O . ARG A 1 75 ? 47.218 -9.036 -44.591 1.00 81.75 75 ARG A O 1
ATOM 569 N N . LEU A 1 76 ? 49.447 -9.106 -44.315 1.00 84.81 76 LEU A N 1
ATOM 570 C CA . LEU A 1 76 ? 49.433 -8.667 -42.918 1.00 84.81 76 LEU A CA 1
ATOM 571 C C . LEU A 1 76 ? 49.011 -7.198 -42.782 1.00 84.81 76 LEU A C 1
ATOM 573 O O . LEU A 1 76 ? 48.204 -6.887 -41.900 1.00 84.81 76 LEU A O 1
ATOM 577 N N . SER A 1 77 ? 49.494 -6.312 -43.657 1.00 89.25 77 SER A N 1
ATOM 578 C CA . SER A 1 77 ? 49.133 -4.890 -43.640 1.00 89.25 77 SER A CA 1
ATOM 579 C C . SER A 1 77 ? 47.664 -4.667 -44.019 1.00 89.25 77 SER A C 1
ATOM 581 O O . SER A 1 77 ? 46.949 -3.953 -43.313 1.00 89.25 77 SER A O 1
ATOM 583 N N . GLU A 1 78 ? 47.148 -5.373 -45.027 1.00 91.44 78 GLU A N 1
ATOM 584 C CA . GLU A 1 78 ? 45.724 -5.358 -45.375 1.00 91.44 78 GLU A CA 1
ATOM 585 C C . GLU A 1 78 ? 44.847 -5.872 -44.225 1.00 91.44 78 GLU A C 1
ATOM 587 O O . GLU A 1 78 ? 43.815 -5.283 -43.890 1.00 91.44 78 GLU A O 1
ATOM 592 N N . LYS A 1 79 ? 45.254 -6.964 -43.565 1.00 95.12 79 LYS A N 1
ATOM 593 C CA . LYS A 1 79 ? 44.555 -7.494 -42.384 1.00 95.12 79 LYS A CA 1
ATOM 594 C C . LYS A 1 79 ? 44.549 -6.480 -41.238 1.00 95.12 79 LYS A C 1
ATOM 596 O O . LYS A 1 79 ? 43.535 -6.350 -40.546 1.00 95.12 79 LYS A O 1
ATOM 601 N N . MET A 1 80 ? 45.649 -5.754 -41.041 1.00 94.19 80 MET A N 1
ATOM 602 C CA . MET A 1 80 ? 45.749 -4.684 -40.049 1.00 94.19 80 MET A CA 1
ATOM 603 C C . MET A 1 80 ? 44.809 -3.519 -40.384 1.00 94.19 80 MET A C 1
ATOM 605 O O . MET A 1 80 ? 44.051 -3.083 -39.516 1.00 94.19 80 MET A O 1
ATOM 609 N N . GLN A 1 81 ? 44.768 -3.077 -41.644 1.00 94.81 81 GLN A N 1
ATOM 610 C CA . GLN A 1 81 ? 43.841 -2.038 -42.104 1.00 94.81 81 GLN A CA 1
ATOM 611 C C . GLN A 1 81 ? 42.374 -2.445 -41.898 1.00 94.81 81 GLN A C 1
ATOM 613 O O . GLN A 1 81 ? 41.584 -1.661 -41.364 1.00 94.81 81 GLN A O 1
ATOM 618 N N . ARG A 1 82 ? 42.008 -3.694 -42.223 1.00 95.94 82 ARG A N 1
ATOM 619 C CA . ARG A 1 82 ? 40.653 -4.224 -41.978 1.00 95.94 82 ARG A CA 1
ATOM 620 C C . ARG A 1 82 ? 40.299 -4.226 -40.489 1.00 95.94 82 ARG A C 1
ATOM 622 O O . ARG A 1 82 ? 39.199 -3.813 -40.123 1.00 95.94 82 ARG A O 1
ATOM 629 N N . ARG A 1 83 ? 41.226 -4.635 -39.614 1.00 96.88 83 ARG A N 1
ATOM 630 C CA . ARG A 1 83 ? 41.027 -4.595 -38.152 1.00 96.88 83 ARG A CA 1
ATOM 631 C C . ARG A 1 83 ? 40.827 -3.173 -37.633 1.00 96.88 83 ARG A C 1
ATOM 633 O O . ARG A 1 83 ? 39.945 -2.956 -36.806 1.00 96.88 83 ARG A O 1
ATOM 640 N N . LEU A 1 84 ? 41.595 -2.205 -38.130 1.00 97.12 84 LEU A N 1
ATOM 641 C CA . LEU A 1 84 ? 41.434 -0.797 -37.756 1.00 97.12 84 LEU A CA 1
ATOM 642 C C . LEU A 1 84 ? 40.073 -0.247 -38.192 1.00 97.12 84 LEU A C 1
ATOM 644 O O . LEU A 1 84 ? 39.408 0.425 -37.406 1.00 97.12 84 LEU A O 1
ATOM 648 N N . ALA A 1 85 ? 39.619 -0.569 -39.405 1.00 95.88 85 ALA A N 1
ATOM 649 C CA . ALA A 1 85 ? 38.287 -0.188 -39.870 1.00 95.88 85 ALA A CA 1
ATOM 650 C C . ALA A 1 85 ? 37.178 -0.793 -38.987 1.00 95.88 85 ALA A C 1
ATOM 652 O O . ALA A 1 85 ? 36.285 -0.075 -38.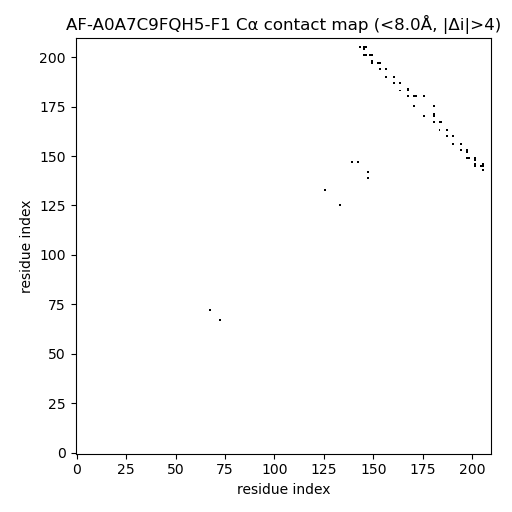538 1.00 95.88 85 ALA A O 1
ATOM 653 N N . GLN A 1 86 ? 37.278 -2.084 -38.650 1.00 97.88 86 GLN A N 1
ATOM 654 C CA . GLN A 1 86 ? 36.339 -2.747 -37.739 1.00 97.88 86 GLN A CA 1
ATOM 655 C C . GLN A 1 86 ? 36.356 -2.140 -36.335 1.00 97.88 86 GLN A C 1
ATOM 657 O O . GLN A 1 86 ? 35.297 -1.957 -35.743 1.00 97.88 86 GLN A O 1
ATOM 662 N N . ASN A 1 87 ? 37.529 -1.798 -35.798 1.00 98.00 87 ASN A N 1
ATOM 663 C CA . ASN A 1 87 ? 37.641 -1.159 -34.490 1.00 98.00 87 ASN A CA 1
ATOM 664 C C . ASN A 1 87 ? 37.006 0.240 -34.488 1.00 98.00 87 ASN A C 1
ATOM 666 O O . ASN A 1 87 ? 36.262 0.564 -33.564 1.00 98.00 87 ASN A O 1
ATOM 670 N N . ARG A 1 88 ? 37.212 1.033 -35.552 1.00 98.31 88 ARG A N 1
ATOM 671 C CA . ARG A 1 88 ? 36.545 2.335 -35.732 1.00 98.31 88 ARG A CA 1
ATOM 672 C C . ARG A 1 88 ? 35.023 2.183 -35.722 1.00 98.31 88 ARG A C 1
ATOM 674 O O . ARG A 1 88 ? 34.343 2.910 -34.998 1.00 98.31 88 ARG A O 1
ATOM 681 N N . GLU A 1 89 ? 34.491 1.209 -36.456 1.00 97.88 89 GLU A N 1
ATOM 682 C CA . GLU A 1 89 ? 33.052 0.921 -36.472 1.00 97.88 89 GLU A CA 1
ATOM 683 C C . GLU A 1 89 ? 32.536 0.389 -35.127 1.00 97.88 89 GLU A C 1
ATOM 685 O O . GLU A 1 89 ? 31.499 0.830 -34.624 1.00 97.88 89 GLU A O 1
ATOM 690 N N . ALA A 1 90 ? 33.279 -0.506 -34.478 1.00 97.56 90 ALA A N 1
ATOM 691 C CA . ALA A 1 90 ? 32.939 -1.024 -33.157 1.00 97.56 90 ALA A CA 1
ATOM 692 C C . ALA A 1 90 ? 32.912 0.092 -32.099 1.00 97.56 90 ALA A C 1
ATOM 694 O O . ALA A 1 90 ? 31.986 0.149 -31.286 1.00 97.56 90 ALA A O 1
ATOM 695 N N . ALA A 1 91 ? 33.873 1.019 -32.144 1.00 98.12 91 ALA A N 1
ATOM 696 C CA . ALA A 1 91 ? 33.930 2.181 -31.268 1.00 98.12 91 ALA A CA 1
ATOM 697 C C . ALA A 1 91 ? 32.740 3.121 -31.498 1.00 98.12 91 ALA A C 1
ATOM 699 O O . ALA A 1 91 ? 32.111 3.548 -30.527 1.00 98.12 91 ALA A O 1
ATOM 700 N N . ARG A 1 92 ? 32.369 3.396 -32.760 1.00 98.06 92 ARG A N 1
ATOM 701 C CA . ARG A 1 92 ? 31.161 4.174 -33.093 1.00 98.06 92 ARG A CA 1
ATOM 702 C C . ARG A 1 92 ? 29.902 3.529 -32.520 1.00 98.06 92 ARG A C 1
ATOM 704 O O . ARG A 1 92 ? 29.139 4.198 -31.827 1.00 98.06 92 ARG A O 1
ATOM 711 N N . ARG A 1 93 ? 29.717 2.222 -32.730 1.00 98.38 93 ARG A N 1
ATOM 712 C CA . ARG A 1 93 ? 28.566 1.473 -32.194 1.00 98.38 93 ARG A CA 1
ATOM 713 C C . ARG A 1 93 ? 28.536 1.466 -30.666 1.00 98.38 93 ARG A C 1
ATOM 715 O O . ARG A 1 93 ? 27.470 1.625 -30.081 1.00 98.38 93 ARG A O 1
ATOM 722 N N . SER A 1 94 ? 29.690 1.310 -30.017 1.00 98.38 94 SER A N 1
ATOM 723 C CA . SER A 1 94 ? 29.800 1.371 -28.555 1.00 98.38 94 SER A CA 1
ATOM 724 C C . SER A 1 94 ? 29.395 2.745 -28.019 1.00 98.38 94 SER A C 1
ATOM 726 O O . SER A 1 94 ? 28.544 2.840 -27.134 1.00 98.38 94 SER A O 1
ATOM 728 N N . ARG A 1 95 ? 29.926 3.820 -28.619 1.00 98.25 95 ARG A N 1
ATOM 729 C CA . ARG A 1 95 ? 29.560 5.201 -28.276 1.00 98.25 95 ARG A CA 1
ATOM 730 C C . ARG A 1 95 ? 28.066 5.444 -28.452 1.00 98.25 95 ARG A C 1
ATOM 732 O O . ARG A 1 95 ? 27.455 6.031 -27.567 1.00 98.25 95 ARG A O 1
ATOM 739 N N . LEU A 1 96 ? 27.473 4.959 -29.544 1.00 98.38 96 LEU A N 1
ATOM 740 C CA . LEU A 1 96 ? 26.041 5.110 -29.794 1.00 98.38 96 LEU A CA 1
ATOM 741 C C . LEU A 1 96 ? 25.195 4.388 -28.735 1.00 98.38 96 LEU A C 1
ATOM 743 O O . LEU A 1 96 ? 24.293 4.997 -28.170 1.00 98.38 96 LEU A O 1
ATOM 747 N N . ARG A 1 97 ? 25.526 3.133 -28.397 1.00 98.38 97 ARG A N 1
ATOM 748 C CA . ARG A 1 97 ? 24.832 2.388 -27.329 1.00 98.38 97 ARG A CA 1
ATOM 749 C C . ARG A 1 97 ? 24.942 3.085 -25.977 1.00 98.38 97 ARG A C 1
ATOM 751 O O . ARG A 1 97 ? 23.937 3.242 -25.293 1.00 98.38 97 ARG A O 1
ATOM 758 N N . LYS A 1 98 ? 26.144 3.547 -25.613 1.00 98.69 98 LYS A N 1
ATOM 759 C CA . LYS A 1 98 ? 26.356 4.287 -24.362 1.00 98.69 98 LYS A CA 1
ATOM 760 C C . LYS A 1 98 ? 25.558 5.591 -24.349 1.00 98.69 98 LYS A C 1
ATOM 762 O O . LYS A 1 98 ? 24.975 5.917 -23.325 1.00 98.69 98 LYS A O 1
ATOM 767 N N . LYS A 1 99 ? 25.492 6.303 -25.479 1.00 98.62 99 LYS A N 1
ATOM 768 C CA . LYS A 1 99 ? 24.704 7.534 -25.612 1.00 98.62 99 LYS A CA 1
ATOM 769 C C . LYS A 1 99 ? 23.214 7.282 -25.362 1.00 98.62 99 LYS A C 1
ATOM 771 O O . LYS A 1 99 ? 22.623 8.000 -24.567 1.00 98.62 99 LYS A O 1
ATOM 776 N N . VAL A 1 100 ? 22.637 6.248 -25.979 1.00 98.38 100 VAL A N 1
ATOM 777 C CA . VAL A 1 100 ? 21.225 5.874 -25.761 1.00 98.38 100 VAL A CA 1
ATOM 778 C C . VAL A 1 100 ? 20.978 5.467 -24.308 1.00 98.38 100 VAL A C 1
ATOM 780 O O . VAL A 1 100 ? 20.002 5.903 -23.712 1.00 98.38 100 VAL A O 1
ATOM 783 N N . TYR A 1 101 ? 21.878 4.683 -23.711 1.00 98.56 101 TYR A N 1
ATOM 784 C CA . TYR A 1 101 ? 21.747 4.275 -22.311 1.00 98.56 101 TYR A CA 1
ATOM 785 C C . TYR A 1 101 ? 21.796 5.466 -21.345 1.00 98.56 101 TYR A C 1
ATOM 787 O O . TYR A 1 101 ? 20.966 5.566 -20.450 1.00 98.56 101 TYR A O 1
ATOM 795 N N . VAL A 1 102 ? 22.726 6.405 -21.546 1.00 98.69 102 VAL A N 1
ATOM 796 C CA . VAL A 1 102 ? 22.800 7.633 -20.737 1.00 98.69 102 VAL A CA 1
ATOM 797 C C . VAL A 1 102 ? 21.529 8.464 -20.895 1.00 98.69 102 VAL A C 1
ATOM 799 O O . VAL A 1 102 ? 20.963 8.884 -19.894 1.00 98.69 102 VAL A O 1
ATOM 802 N N . GLN A 1 103 ? 21.026 8.620 -22.122 1.00 98.62 103 GLN A N 1
ATOM 803 C CA . GLN A 1 103 ? 19.758 9.307 -22.365 1.00 98.62 103 GLN A CA 1
ATOM 804 C C . GLN A 1 103 ? 18.597 8.616 -21.633 1.00 98.62 103 GLN A C 1
ATOM 806 O O . GLN A 1 103 ? 17.776 9.280 -21.006 1.00 98.62 103 GLN A O 1
ATOM 811 N N . GLN A 1 104 ? 18.540 7.282 -21.654 1.00 98.56 104 GLN A N 1
ATOM 812 C CA . GLN A 1 104 ? 17.540 6.530 -20.899 1.00 98.56 104 GLN A CA 1
ATOM 813 C C . GLN A 1 104 ? 17.660 6.801 -19.393 1.00 98.56 104 GLN A C 1
ATOM 815 O O . GLN A 1 104 ? 16.648 7.069 -18.747 1.00 98.56 104 GLN A O 1
ATOM 820 N N . LEU A 1 105 ? 18.875 6.807 -18.841 1.00 98.69 105 LEU A N 1
ATOM 821 C CA . LEU A 1 105 ? 19.103 7.135 -17.432 1.00 98.69 105 LEU A CA 1
ATOM 822 C C . LEU A 1 105 ? 18.662 8.563 -17.083 1.00 98.69 105 LEU A C 1
ATOM 824 O O . LEU A 1 105 ? 18.057 8.779 -16.033 1.00 98.69 105 LEU A O 1
ATOM 828 N N . GLU A 1 106 ? 18.916 9.532 -17.960 1.00 98.50 106 GLU A N 1
ATOM 829 C CA . GLU A 1 106 ? 18.454 10.914 -17.798 1.00 98.50 106 GLU A CA 1
ATOM 830 C C . GLU A 1 106 ? 16.922 10.989 -17.801 1.00 98.50 106 GLU A C 1
ATOM 832 O O . GLU A 1 106 ? 16.337 11.612 -16.911 1.00 98.50 106 GLU A O 1
ATOM 837 N N . THR A 1 107 ? 16.257 10.284 -18.725 1.00 98.38 107 THR A N 1
ATOM 838 C CA . THR A 1 107 ? 14.785 10.221 -18.751 1.00 98.38 107 THR A CA 1
ATOM 839 C C . THR A 1 107 ? 14.212 9.563 -17.497 1.00 98.38 107 THR A C 1
ATOM 841 O O . THR A 1 107 ? 13.261 10.085 -16.915 1.00 98.38 107 THR A O 1
ATOM 844 N N . SER A 1 108 ? 14.804 8.459 -17.021 1.00 98.38 108 SER A N 1
ATOM 845 C CA . SER A 1 108 ? 14.348 7.800 -15.793 1.00 98.38 108 SER A CA 1
ATOM 846 C C . SER A 1 108 ? 14.586 8.665 -14.563 1.00 98.38 108 SER A C 1
ATOM 848 O O . SER A 1 108 ? 13.737 8.702 -13.678 1.00 98.38 108 SER A O 1
ATOM 850 N N . ARG A 1 109 ? 15.705 9.401 -14.518 1.00 98.56 109 ARG A N 1
ATOM 851 C CA . ARG A 1 109 ? 16.016 10.329 -13.428 1.00 98.56 109 ARG A CA 1
ATOM 852 C C . ARG A 1 109 ? 14.992 11.461 -13.357 1.00 98.56 109 ARG A C 1
ATOM 854 O O . ARG A 1 109 ? 14.536 11.781 -12.265 1.00 98.56 109 ARG A O 1
ATOM 861 N N . LEU A 1 110 ? 14.610 12.041 -14.497 1.00 98.31 110 LEU A N 1
ATOM 862 C CA . LEU A 1 110 ? 13.587 13.088 -14.539 1.00 98.31 110 LEU A CA 1
ATOM 863 C C . LEU A 1 110 ? 12.217 12.554 -14.096 1.00 98.31 110 LEU A C 1
ATOM 865 O O . LEU A 1 110 ? 11.545 13.184 -13.284 1.00 98.31 110 LEU A O 1
ATOM 869 N N . LYS A 1 111 ? 11.831 11.366 -14.579 1.00 98.31 111 LYS A N 1
ATOM 870 C CA . LYS A 1 111 ? 10.581 10.709 -14.174 1.00 98.31 111 LYS A CA 1
ATOM 871 C C . LYS A 1 111 ? 10.550 10.415 -12.672 1.00 98.31 111 LYS A C 1
ATOM 873 O O . LYS A 1 111 ? 9.521 10.620 -12.037 1.00 98.31 111 LYS A O 1
ATOM 878 N N . LEU A 1 112 ? 11.667 9.957 -12.106 1.00 97.94 112 LEU A N 1
ATOM 879 C CA . LEU A 1 112 ? 11.789 9.717 -10.671 1.00 97.94 112 LEU A CA 1
ATOM 880 C C . LEU A 1 112 ? 11.595 11.015 -9.878 1.00 97.94 112 LEU A C 1
ATOM 882 O O . LEU A 1 112 ? 10.768 11.041 -8.975 1.00 97.94 112 LEU A O 1
ATOM 886 N N . ALA A 1 113 ? 12.266 12.100 -10.274 1.00 97.56 113 ALA A N 1
ATOM 887 C CA . ALA A 1 113 ? 12.114 13.402 -9.623 1.00 97.56 113 ALA A CA 1
ATOM 888 C C . ALA A 1 113 ? 10.662 13.919 -9.668 1.00 97.56 113 ALA A C 1
ATOM 890 O O . ALA A 1 113 ? 10.171 14.479 -8.689 1.00 97.56 113 ALA A O 1
ATOM 891 N N . GLN A 1 114 ? 9.946 13.693 -10.776 1.00 97.31 114 GLN A N 1
ATOM 892 C CA . GLN A 1 114 ? 8.525 14.035 -10.877 1.00 97.31 114 GLN A CA 1
ATOM 893 C C . GLN A 1 114 ? 7.668 13.226 -9.890 1.00 97.31 114 GLN A C 1
ATOM 895 O O . GLN A 1 114 ? 6.860 13.807 -9.164 1.00 97.31 114 GLN A O 1
ATOM 900 N N . LEU A 1 115 ? 7.854 11.903 -9.836 1.00 97.06 115 LEU A N 1
ATOM 901 C CA . LEU A 1 115 ? 7.119 11.034 -8.910 1.00 97.06 115 LEU A CA 1
ATOM 902 C C . LEU A 1 115 ? 7.419 11.381 -7.446 1.00 97.06 115 LEU A C 1
ATOM 904 O O . LEU A 1 115 ? 6.512 11.400 -6.617 1.00 97.06 115 LEU A O 1
ATOM 908 N N . GLU A 1 116 ? 8.670 11.707 -7.122 1.00 95.31 116 GLU A N 1
ATOM 909 C CA . GLU A 1 116 ? 9.064 12.169 -5.789 1.00 95.31 116 GLU A CA 1
ATOM 910 C C . GLU A 1 116 ? 8.366 13.482 -5.417 1.00 95.31 116 GLU A C 1
ATOM 912 O O . GLU A 1 116 ? 7.859 13.616 -4.301 1.00 95.31 116 GLU A O 1
ATOM 917 N N . GLN A 1 117 ? 8.266 14.431 -6.354 1.00 96.44 117 GLN A N 1
ATOM 918 C CA . GLN A 1 117 ? 7.534 15.680 -6.143 1.00 96.44 117 GLN A CA 1
ATOM 919 C C . GLN A 1 117 ? 6.028 15.436 -5.948 1.00 96.44 117 GLN A C 1
ATOM 921 O O . GLN A 1 117 ? 5.405 16.071 -5.095 1.00 96.44 117 GLN A O 1
ATOM 926 N N . GLU A 1 118 ? 5.427 14.525 -6.716 1.00 93.00 118 GLU A N 1
ATOM 927 C CA . GLU A 1 118 ? 4.026 14.121 -6.544 1.00 93.00 118 GLU A CA 1
ATOM 928 C C . GLU A 1 118 ? 3.781 13.475 -5.181 1.00 93.00 118 GLU A C 1
ATOM 930 O O . GLU A 1 118 ? 2.856 13.883 -4.477 1.00 93.00 118 GLU A O 1
ATOM 935 N N . LEU A 1 119 ? 4.659 12.571 -4.748 1.00 91.62 119 LEU A N 1
ATOM 936 C CA . LEU A 1 119 ? 4.587 11.945 -3.430 1.00 91.62 119 LEU A CA 1
ATOM 937 C C . LEU A 1 119 ? 4.720 12.983 -2.310 1.00 91.62 119 LEU A C 1
ATOM 939 O O . LEU A 1 119 ? 3.929 12.982 -1.365 1.00 91.62 119 LEU A O 1
ATOM 943 N N . GLN A 1 120 ? 5.674 13.911 -2.419 1.00 92.56 120 GLN A N 1
ATOM 944 C CA . GLN A 1 120 ? 5.823 15.005 -1.458 1.00 92.56 120 GLN A CA 1
ATOM 945 C C . GLN A 1 120 ? 4.587 15.908 -1.415 1.00 92.56 120 GLN A C 1
ATOM 947 O O . GLN A 1 120 ? 4.183 16.321 -0.328 1.00 92.56 120 GLN A O 1
ATOM 952 N N . ARG A 1 121 ? 3.963 16.192 -2.564 1.00 89.75 121 ARG A N 1
ATOM 953 C CA . ARG A 1 121 ? 2.727 16.981 -2.645 1.00 89.75 121 ARG A CA 1
ATOM 954 C C . ARG A 1 121 ? 1.561 16.265 -1.970 1.00 89.75 121 ARG A C 1
ATOM 956 O O . ARG A 1 121 ? 0.881 16.891 -1.167 1.00 89.75 121 ARG A O 1
ATOM 963 N N . VAL A 1 122 ? 1.366 14.970 -2.229 1.00 76.06 122 VAL A N 1
ATOM 964 C CA . VAL A 1 122 ? 0.332 14.154 -1.563 1.00 76.06 122 VAL A CA 1
ATOM 965 C C . VAL A 1 122 ? 0.576 14.103 -0.055 1.00 76.06 122 VAL A C 1
ATOM 967 O O . VAL A 1 122 ? -0.345 14.310 0.731 1.00 76.06 122 VAL A O 1
ATOM 970 N N . LYS A 1 123 ? 1.831 13.917 0.370 1.00 79.94 123 LYS A N 1
ATOM 971 C CA . LYS A 1 123 ? 2.204 13.930 1.790 1.00 79.94 123 LYS A CA 1
ATOM 972 C C . LYS A 1 123 ? 1.906 15.279 2.453 1.00 79.94 123 LYS A C 1
ATOM 974 O O . LYS A 1 123 ? 1.408 15.296 3.571 1.00 79.94 123 LYS A O 1
ATOM 979 N N . GLN A 1 124 ? 2.195 16.396 1.783 1.00 79.00 124 GLN A N 1
ATOM 980 C CA . GLN A 1 124 ? 1.894 17.741 2.291 1.00 79.00 124 GLN A CA 1
ATOM 981 C C . GLN A 1 124 ? 0.391 18.045 2.284 1.00 79.00 124 GLN A C 1
ATOM 983 O O . GLN A 1 124 ? -0.102 18.643 3.235 1.00 79.00 124 GLN A O 1
ATOM 988 N N . GLN A 1 125 ? -0.353 17.595 1.271 1.00 69.81 125 GLN A N 1
ATOM 989 C CA . GLN A 1 125 ? -1.816 17.693 1.246 1.00 69.81 125 GLN A CA 1
ATOM 990 C C . GLN A 1 125 ? -2.447 16.899 2.399 1.00 69.81 125 GLN A C 1
ATOM 992 O O . GLN A 1 125 ? -3.353 17.406 3.051 1.00 69.81 125 GLN A O 1
ATOM 997 N N . GLY A 1 126 ? -1.899 15.726 2.735 1.00 57.19 126 GLY A N 1
ATOM 998 C CA . GLY A 1 126 ? -2.286 14.960 3.924 1.00 57.19 126 GLY A CA 1
ATOM 999 C C . GLY A 1 126 ? -1.846 15.569 5.264 1.00 57.19 126 GLY A C 1
ATOM 1000 O O . GLY A 1 126 ? -2.337 15.146 6.302 1.00 57.19 126 GLY A O 1
ATOM 1001 N N . LEU A 1 127 ? -0.939 16.555 5.265 1.00 54.31 127 LEU A N 1
ATOM 1002 C CA . LEU A 1 127 ? -0.473 17.250 6.476 1.00 54.31 127 LEU A CA 1
ATOM 1003 C C . LEU A 1 127 ? -1.158 18.612 6.686 1.00 54.31 127 LEU A C 1
ATOM 1005 O O . LEU A 1 127 ? -1.271 19.076 7.816 1.00 54.31 127 LEU A O 1
ATOM 1009 N N . CYS A 1 128 ? -1.603 19.264 5.608 1.00 48.16 128 CYS A N 1
ATOM 1010 C CA . CYS A 1 128 ? -2.280 20.564 5.647 1.00 48.16 128 CYS A CA 1
ATOM 1011 C C . CYS A 1 128 ? -3.809 20.431 5.813 1.00 48.16 128 CYS A C 1
ATOM 1013 O O . CYS A 1 128 ? -4.475 21.391 6.190 1.00 48.16 128 CYS A O 1
ATOM 1015 N N . ALA A 1 129 ? -4.362 19.232 5.604 1.00 49.19 129 ALA A N 1
ATOM 1016 C CA . ALA A 1 129 ? -5.769 18.906 5.825 1.00 49.19 129 ALA A CA 1
ATOM 1017 C C . ALA A 1 129 ? -6.001 18.186 7.170 1.00 49.19 129 ALA A C 1
ATOM 1019 O O . ALA A 1 129 ? -6.539 17.090 7.196 1.00 49.19 129 ALA A O 1
ATOM 1020 N N . GLY A 1 130 ? -5.618 18.816 8.286 1.00 38.50 130 GLY A N 1
ATOM 1021 C CA . GLY A 1 130 ? -6.075 18.454 9.638 1.00 38.50 130 GLY A CA 1
ATOM 1022 C C . GLY A 1 130 ? -5.580 17.107 10.214 1.00 38.50 130 GLY A C 1
ATOM 1023 O O . GLY A 1 130 ? -5.282 16.160 9.493 1.00 38.50 130 GLY A O 1
ATOM 1024 N N . PRO A 1 131 ? -5.472 16.979 11.548 1.00 44.28 131 PRO A N 1
ATOM 1025 C CA . PRO A 1 131 ? -4.939 15.781 12.179 1.00 44.28 131 PRO A CA 1
ATOM 1026 C C . PRO A 1 131 ? -6.029 14.712 12.307 1.00 44.28 131 PRO A C 1
ATOM 1028 O O . PRO A 1 131 ? -6.681 14.616 13.340 1.00 44.28 131 PRO A O 1
ATOM 1031 N N . SER A 1 132 ? -6.238 13.899 11.274 1.00 47.56 132 SER A N 1
ATOM 1032 C CA . SER A 1 132 ? -6.754 12.532 11.424 1.00 47.56 132 SER A CA 1
ATOM 1033 C C . SER A 1 132 ? -6.659 11.797 10.091 1.00 47.56 132 SER A C 1
ATOM 1035 O O . SER A 1 132 ? -6.957 12.373 9.055 1.00 47.56 132 SER A O 1
ATOM 1037 N N . LEU A 1 133 ? -6.312 10.511 10.141 1.00 43.94 133 LEU A N 1
ATOM 1038 C CA . LEU A 1 133 ? -6.254 9.558 9.022 1.00 43.94 133 LEU A CA 1
ATOM 1039 C C . LEU A 1 133 ? -4.958 9.562 8.208 1.00 43.94 133 LEU A C 1
ATOM 1041 O O . LEU A 1 133 ? -4.888 9.833 7.013 1.00 43.94 133 LEU A O 1
ATOM 1045 N N . HIS A 1 134 ? -3.925 9.075 8.883 1.00 54.84 134 HIS A N 1
ATOM 1046 C CA . HIS A 1 134 ? -2.826 8.352 8.267 1.00 54.84 134 HIS A CA 1
ATOM 1047 C C . HIS A 1 134 ? -3.370 7.244 7.339 1.00 54.84 134 HIS A C 1
ATOM 1049 O O . HIS A 1 134 ? -3.929 6.263 7.823 1.00 54.84 134 HIS A O 1
ATOM 1055 N N . ALA A 1 135 ? -3.227 7.399 6.018 1.00 45.62 135 ALA A N 1
ATOM 1056 C CA . ALA A 1 135 ? -2.935 6.304 5.087 1.00 45.62 135 ALA A CA 1
ATOM 1057 C C . ALA A 1 135 ? -2.841 6.787 3.639 1.00 45.62 135 ALA A C 1
ATOM 1059 O O . ALA A 1 135 ? -3.804 7.269 3.058 1.00 45.62 135 ALA A O 1
ATOM 1060 N N . ASN A 1 136 ? -1.674 6.552 3.055 1.00 51.16 136 ASN A N 1
ATOM 1061 C CA . ASN A 1 136 ? -1.493 5.794 1.820 1.00 51.16 136 ASN A CA 1
ATOM 1062 C C . ASN A 1 136 ? -2.710 5.663 0.868 1.00 51.16 136 ASN A C 1
ATOM 1064 O O . ASN A 1 136 ? -3.165 4.558 0.593 1.00 51.16 136 ASN A O 1
ATOM 1068 N N . VAL A 1 137 ? -3.186 6.771 0.296 1.00 51.84 137 VAL A N 1
ATOM 1069 C CA . VAL A 1 137 ? -3.977 6.774 -0.951 1.00 51.84 137 VAL A CA 1
ATOM 1070 C C . VAL A 1 137 ? -2.990 6.855 -2.124 1.00 51.84 137 VAL A C 1
ATOM 1072 O O . VAL A 1 137 ? -2.981 7.795 -2.909 1.00 51.84 137 VAL A O 1
ATOM 1075 N N . GLY A 1 138 ? -2.043 5.913 -2.166 1.00 44.62 138 GLY A N 1
ATOM 1076 C CA . GLY A 1 138 ? -0.949 5.887 -3.144 1.00 44.62 138 GLY A CA 1
ATOM 1077 C C . GLY A 1 138 ? -1.168 4.928 -4.315 1.00 44.62 138 GLY A C 1
ATOM 1078 O O . GLY A 1 138 ? -0.336 4.872 -5.212 1.00 44.62 138 GLY A O 1
ATOM 1079 N N . PHE A 1 139 ? -2.264 4.165 -4.320 1.00 45.19 139 PHE A N 1
ATOM 1080 C CA . PHE A 1 139 ? -2.523 3.135 -5.332 1.00 45.19 139 PHE A CA 1
ATOM 1081 C C . PHE A 1 139 ? -3.959 3.189 -5.875 1.00 45.19 139 PHE A C 1
ATOM 1083 O O . PHE A 1 139 ? -4.558 2.169 -6.185 1.00 45.19 139 PHE A O 1
ATOM 1090 N N . ALA A 1 140 ? -4.532 4.387 -6.006 1.00 46.22 140 ALA A N 1
ATOM 1091 C CA . ALA A 1 140 ? -5.851 4.575 -6.613 1.00 46.22 140 ALA A CA 1
ATOM 1092 C C . ALA A 1 140 ? -5.737 4.720 -8.143 1.00 46.22 140 ALA A C 1
ATOM 1094 O O . ALA A 1 140 ? -6.121 5.728 -8.731 1.00 46.22 140 ALA A O 1
ATOM 1095 N N . GLY A 1 141 ? -5.161 3.711 -8.797 1.00 47.25 141 GLY A N 1
ATOM 1096 C CA . GLY A 1 141 ? -5.292 3.534 -10.238 1.00 47.25 141 GLY A CA 1
ATOM 1097 C C . GLY A 1 141 ? -6.614 2.830 -10.536 1.00 47.25 141 GLY A C 1
ATOM 1098 O O . GLY A 1 141 ? -6.688 1.615 -10.418 1.00 47.25 141 GLY A O 1
ATOM 1099 N N . ASN A 1 142 ? -7.639 3.594 -10.921 1.00 56.53 142 ASN A N 1
ATOM 1100 C CA . ASN A 1 142 ? -8.902 3.106 -11.500 1.00 56.53 142 ASN A CA 1
ATOM 1101 C C . ASN A 1 142 ? -9.789 2.188 -10.624 1.00 56.53 142 ASN A C 1
ATOM 1103 O O . ASN A 1 142 ? -10.531 1.369 -11.165 1.00 56.53 142 ASN A O 1
ATOM 1107 N N . LEU A 1 143 ? -9.756 2.310 -9.293 1.00 60.25 143 LEU A N 1
ATOM 1108 C CA . LEU A 1 143 ? -10.797 1.684 -8.469 1.00 60.25 143 LEU A CA 1
ATOM 1109 C C . LEU A 1 143 ? -12.091 2.495 -8.576 1.00 60.25 143 LEU A C 1
ATOM 1111 O O . LEU A 1 143 ? -12.058 3.729 -8.567 1.00 60.25 143 LEU A O 1
ATOM 1115 N N . SER A 1 144 ? -13.228 1.805 -8.684 1.00 73.56 144 SER A N 1
ATOM 1116 C CA . SER A 1 144 ? -14.536 2.454 -8.645 1.00 73.56 144 SER A CA 1
ATOM 1117 C C . SER A 1 144 ? -14.646 3.270 -7.350 1.00 73.56 144 SER A C 1
ATOM 1119 O O . SER A 1 144 ? -14.143 2.867 -6.298 1.00 73.56 144 SER A O 1
ATOM 1121 N N . ALA A 1 145 ? -15.270 4.452 -7.411 1.00 79.50 145 ALA A N 1
ATOM 1122 C CA . ALA A 1 145 ? -15.385 5.339 -6.249 1.00 79.50 145 ALA A CA 1
ATOM 1123 C C . ALA A 1 145 ? -16.002 4.627 -5.024 1.00 79.50 145 ALA A C 1
ATOM 1125 O O . ALA A 1 145 ? -15.662 4.947 -3.886 1.00 79.50 145 ALA A O 1
ATOM 1126 N N . GLY A 1 146 ? -16.854 3.621 -5.264 1.00 81.50 146 GLY A N 1
ATOM 1127 C CA . GLY A 1 146 ? -17.420 2.753 -4.233 1.00 81.50 146 GLY A CA 1
ATOM 1128 C C . GLY A 1 146 ? -16.388 1.857 -3.542 1.00 81.50 146 GLY A C 1
ATOM 1129 O O . GLY A 1 146 ? -16.412 1.750 -2.318 1.00 81.50 146 GLY A O 1
ATOM 1130 N N . VAL A 1 147 ? -15.441 1.271 -4.284 1.00 83.31 147 VAL A N 1
ATOM 1131 C CA . VAL A 1 147 ? -14.378 0.439 -3.694 1.00 83.31 147 VAL A CA 1
ATOM 1132 C C . VAL A 1 147 ? -13.418 1.287 -2.860 1.00 83.31 147 VAL A C 1
ATOM 1134 O O . VAL A 1 147 ? -13.100 0.915 -1.733 1.00 83.31 147 VAL A O 1
ATOM 1137 N N . ALA A 1 148 ? -13.030 2.470 -3.345 1.00 85.06 148 ALA A N 1
ATOM 1138 C CA . ALA A 1 148 ? -12.178 3.382 -2.577 1.00 85.06 148 ALA A CA 1
ATOM 1139 C C . ALA A 1 148 ? -12.847 3.851 -1.266 1.00 85.06 148 ALA A C 1
ATOM 1141 O O . ALA A 1 148 ? -12.196 3.911 -0.219 1.00 85.06 148 ALA A O 1
ATOM 1142 N N . ALA A 1 149 ? -14.152 4.147 -1.300 1.00 87.62 149 ALA A N 1
ATOM 1143 C CA . ALA A 1 149 ? -14.919 4.508 -0.106 1.00 87.62 149 ALA A CA 1
ATOM 1144 C C . ALA A 1 149 ? -15.005 3.343 0.896 1.00 87.62 149 ALA A C 1
ATOM 1146 O O . ALA A 1 149 ? -14.770 3.534 2.091 1.00 87.62 149 ALA A O 1
ATOM 1147 N N . PHE A 1 150 ? -15.266 2.126 0.407 1.00 91.19 150 PHE A N 1
ATOM 1148 C CA . PHE A 1 150 ? -15.290 0.923 1.235 1.00 91.19 150 PHE A CA 1
ATOM 1149 C C . PHE A 1 150 ? -13.944 0.650 1.912 1.00 91.19 150 PHE A C 1
ATOM 1151 O O . PHE A 1 150 ? -13.912 0.388 3.112 1.00 91.19 150 PHE A O 1
ATOM 1158 N N . GLU A 1 151 ? -12.830 0.732 1.182 1.00 90.44 151 GLU A N 1
ATOM 1159 C CA . GLU A 1 151 ? -11.492 0.503 1.741 1.00 90.44 151 GLU A CA 1
ATOM 1160 C C . GLU A 1 151 ? -11.163 1.480 2.877 1.00 90.44 151 GLU A C 1
ATOM 1162 O O . GLU A 1 151 ? -10.597 1.087 3.904 1.00 90.44 151 GLU A O 1
ATOM 1167 N N . MET A 1 152 ? -11.539 2.751 2.715 1.00 90.75 152 MET A N 1
ATOM 1168 C CA . MET A 1 152 ? -11.362 3.772 3.745 1.00 90.75 152 MET A CA 1
ATOM 1169 C C . MET A 1 152 ? -12.184 3.453 5.003 1.00 90.75 152 MET A C 1
ATOM 1171 O O . MET A 1 152 ? -11.636 3.462 6.108 1.00 90.75 152 MET A O 1
ATOM 1175 N N . GLU A 1 153 ? -13.474 3.140 4.854 1.00 93.19 153 GLU A N 1
ATOM 1176 C CA . GLU A 1 153 ? -14.343 2.809 5.990 1.00 93.19 153 GLU A CA 1
ATOM 1177 C C . GLU A 1 153 ? -13.973 1.481 6.659 1.00 93.19 153 GLU A C 1
ATOM 1179 O O . GLU A 1 153 ? -14.013 1.366 7.885 1.00 93.19 153 GLU A O 1
ATOM 1184 N N . TYR A 1 154 ? -13.557 0.478 5.885 1.00 95.44 154 TYR A N 1
ATOM 1185 C CA . TYR A 1 154 ? -13.138 -0.813 6.420 1.00 95.44 154 TYR A CA 1
ATOM 1186 C C . TYR A 1 154 ? -11.899 -0.683 7.312 1.00 95.44 154 TYR A C 1
ATOM 1188 O O . TYR A 1 154 ? -11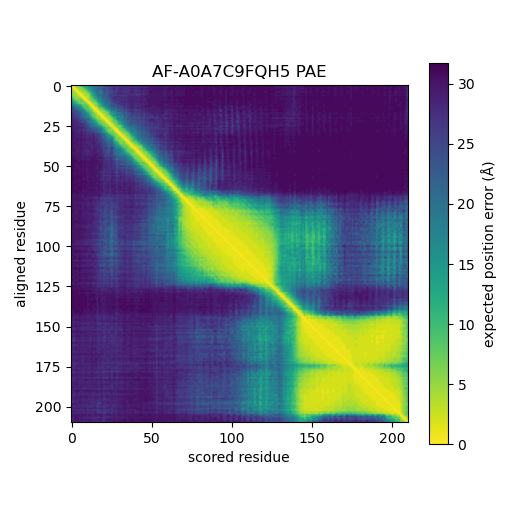.819 -1.323 8.359 1.00 95.44 154 TYR A O 1
ATOM 1196 N N . ARG A 1 155 ? -10.952 0.190 6.959 1.00 94.00 155 ARG A N 1
ATOM 1197 C CA . ARG A 1 155 ? -9.794 0.472 7.818 1.00 94.00 155 ARG A CA 1
ATOM 1198 C C . ARG A 1 155 ? -10.194 1.084 9.157 1.00 94.00 155 ARG A C 1
ATOM 1200 O O . ARG A 1 155 ? -9.763 0.590 10.194 1.00 94.00 155 ARG A O 1
ATOM 1207 N N . LEU A 1 156 ? -11.055 2.102 9.130 1.00 95.38 156 LEU A N 1
ATOM 1208 C CA . LEU A 1 156 ? -11.618 2.701 10.345 1.00 95.38 156 LEU A CA 1
ATOM 1209 C C . LEU A 1 156 ? -12.328 1.652 11.207 1.00 95.38 156 LEU A C 1
ATOM 1211 O O . LEU A 1 156 ? -12.201 1.643 12.431 1.00 95.38 156 LEU A O 1
ATOM 1215 N N . TRP A 1 157 ? -13.050 0.736 10.562 1.00 97.06 157 TRP A N 1
ATOM 1216 C CA . TRP A 1 157 ? -13.723 -0.357 11.244 1.00 97.06 157 TRP A CA 1
ATOM 1217 C C . TRP A 1 157 ? -12.741 -1.293 11.962 1.00 97.06 157 TRP A C 1
ATOM 1219 O O . TRP A 1 157 ? -12.990 -1.654 13.114 1.00 97.06 157 TRP A O 1
ATOM 1229 N N . VAL A 1 158 ? -11.621 -1.654 11.322 1.00 97.19 158 VAL A N 1
ATOM 1230 C CA . VAL A 1 158 ? -10.568 -2.498 11.919 1.00 97.19 158 VAL A CA 1
ATOM 1231 C C . VAL A 1 158 ? -9.939 -1.824 13.139 1.00 97.19 158 VAL A C 1
ATOM 1233 O O . VAL A 1 158 ? -9.779 -2.471 14.176 1.00 97.19 158 VAL A O 1
ATOM 1236 N N . ASP A 1 159 ? -9.630 -0.531 13.053 1.00 96.62 159 ASP A N 1
ATOM 1237 C CA . ASP A 1 159 ? -9.058 0.220 14.176 1.00 96.62 159 ASP A CA 1
ATOM 1238 C C . ASP A 1 159 ? -10.016 0.241 15.379 1.00 96.62 159 ASP A C 1
ATOM 1240 O O . ASP A 1 159 ? -9.624 -0.056 16.512 1.00 96.62 159 ASP A O 1
ATOM 1244 N N . GLU A 1 160 ? -11.303 0.488 15.130 1.00 96.62 160 GLU A N 1
ATOM 1245 C CA . GLU A 1 160 ? -12.340 0.466 16.164 1.00 96.62 160 GLU A CA 1
ATOM 1246 C C . GLU A 1 160 ? -12.573 -0.949 16.728 1.00 96.62 160 GLU A C 1
ATOM 1248 O O . GLU A 1 160 ? -12.817 -1.102 17.927 1.00 96.62 160 GLU A O 1
ATOM 1253 N N . GLN A 1 161 ? -12.441 -2.005 15.912 1.00 96.94 161 GLN A N 1
ATOM 1254 C CA . GLN A 1 161 ? -12.485 -3.386 16.412 1.00 96.94 161 GLN A CA 1
ATOM 1255 C C . GLN A 1 161 ? -11.326 -3.673 17.362 1.00 96.94 161 GLN A C 1
ATOM 1257 O O . GLN A 1 161 ? -11.522 -4.289 18.410 1.00 96.94 161 GLN A O 1
ATOM 1262 N N . ASN A 1 162 ? -10.116 -3.228 17.026 1.00 97.38 162 ASN A N 1
ATOM 1263 C CA . ASN A 1 162 ? -8.961 -3.393 17.902 1.00 97.38 162 ASN A CA 1
ATOM 1264 C C . ASN A 1 162 ? -9.171 -2.650 19.227 1.00 97.38 162 ASN A C 1
ATOM 1266 O O . ASN A 1 162 ? -8.960 -3.232 20.293 1.00 97.38 162 ASN A O 1
ATOM 1270 N N . ARG A 1 163 ? -9.672 -1.407 19.175 1.00 97.25 163 ARG A N 1
ATOM 1271 C CA . ARG A 1 163 ? -10.013 -0.618 20.368 1.00 97.25 163 ARG A CA 1
ATOM 1272 C C . ARG A 1 163 ? -11.025 -1.345 21.261 1.00 97.25 163 ARG A C 1
ATOM 1274 O O . ARG A 1 163 ? -10.783 -1.493 22.458 1.00 97.25 163 ARG A O 1
ATOM 1281 N N . ARG A 1 164 ? -12.120 -1.851 20.684 1.00 95.19 164 ARG A N 1
ATOM 1282 C CA . ARG A 1 164 ? -13.165 -2.587 21.417 1.00 95.19 164 ARG A CA 1
ATOM 1283 C C . ARG A 1 164 ? -12.673 -3.911 21.995 1.00 95.19 164 ARG A C 1
ATOM 1285 O O . ARG A 1 164 ? -13.052 -4.257 23.107 1.00 95.19 164 ARG A O 1
ATOM 1292 N N . ASN A 1 165 ? -11.804 -4.636 21.289 1.00 96.50 165 ASN A N 1
ATOM 1293 C CA . ASN A 1 165 ? -11.192 -5.859 21.816 1.00 96.50 165 ASN A CA 1
ATOM 1294 C C . ASN A 1 165 ? -10.329 -5.578 23.053 1.00 96.50 165 ASN A C 1
ATOM 1296 O O . ASN A 1 165 ? -10.383 -6.333 24.024 1.00 96.50 165 ASN A O 1
ATOM 1300 N N . VAL A 1 166 ? -9.550 -4.493 23.032 1.00 97.44 166 VAL A N 1
ATOM 1301 C CA . VAL A 1 166 ? -8.763 -4.057 24.196 1.00 97.44 166 VAL A CA 1
ATOM 1302 C C . VAL A 1 166 ? -9.683 -3.656 25.349 1.00 97.44 166 VAL A C 1
ATOM 1304 O O . VAL A 1 166 ? -9.470 -4.101 26.473 1.00 97.44 166 VAL A O 1
ATOM 1307 N N . GLU A 1 167 ? -10.731 -2.879 25.075 1.00 96.38 167 GLU A N 1
ATOM 1308 C CA . GLU A 1 167 ? -11.722 -2.459 26.073 1.00 96.38 167 GLU A CA 1
ATOM 1309 C C . GLU A 1 167 ? -12.410 -3.658 26.741 1.00 96.38 167 GLU A C 1
ATOM 1311 O O . GLU A 1 167 ? -12.418 -3.757 27.967 1.00 96.38 167 GLU A O 1
ATOM 1316 N N . LEU A 1 168 ? -12.890 -4.621 25.949 1.00 96.56 168 LEU A N 1
ATOM 1317 C CA . LEU A 1 168 ? -13.512 -5.842 26.456 1.00 96.56 168 LEU A CA 1
ATOM 1318 C C . LEU A 1 168 ? -12.530 -6.677 27.286 1.00 96.56 168 LEU A C 1
ATOM 1320 O O . LEU A 1 168 ? -12.882 -7.157 28.361 1.00 96.56 168 LEU A O 1
ATOM 1324 N N . ARG A 1 169 ? -11.281 -6.828 26.826 1.00 97.31 169 ARG A N 1
ATOM 1325 C CA . ARG A 1 169 ? -10.243 -7.553 27.574 1.00 97.31 169 ARG A CA 1
ATOM 1326 C C . ARG A 1 169 ? -9.970 -6.899 28.927 1.00 97.31 169 ARG A C 1
ATOM 1328 O O . ARG A 1 169 ? -9.872 -7.606 29.926 1.00 97.31 169 ARG A O 1
ATOM 1335 N N . ASN A 1 170 ? -9.868 -5.574 28.958 1.00 96.88 170 ASN A N 1
ATOM 1336 C CA . ASN A 1 170 ? -9.629 -4.817 30.182 1.00 96.88 170 ASN A CA 1
ATOM 1337 C C . ASN A 1 170 ? -10.820 -4.915 31.141 1.00 96.88 170 ASN A C 1
ATOM 1339 O O . ASN A 1 170 ? -10.623 -5.139 32.330 1.00 96.88 170 ASN A O 1
ATOM 1343 N N . ALA A 1 171 ? -12.047 -4.816 30.629 1.00 96.69 171 ALA A N 1
ATOM 1344 C CA . ALA A 1 171 ? -13.263 -4.959 31.423 1.00 96.69 171 ALA A CA 1
ATOM 1345 C C . ALA A 1 171 ? -13.374 -6.355 32.061 1.00 96.69 171 ALA A C 1
ATOM 1347 O O . ALA A 1 171 ? -13.680 -6.483 33.246 1.00 96.69 171 ALA A O 1
ATOM 1348 N N . LEU A 1 172 ? -13.040 -7.404 31.303 1.00 95.25 172 LEU A N 1
ATOM 1349 C CA . LEU A 1 172 ? -12.976 -8.772 31.820 1.00 95.25 172 LEU A CA 1
ATOM 1350 C C . LEU A 1 172 ? -11.902 -8.927 32.906 1.00 95.25 172 LEU A C 1
ATOM 1352 O O . LEU A 1 172 ? -12.156 -9.556 33.926 1.00 95.25 172 LEU A O 1
ATOM 1356 N N . GLN A 1 173 ? -10.719 -8.332 32.724 1.00 96.31 173 GLN A N 1
ATOM 1357 C CA . GLN A 1 173 ? -9.656 -8.351 33.740 1.00 96.31 173 GLN A CA 1
ATOM 1358 C C . GLN A 1 173 ? -10.034 -7.576 35.008 1.00 96.31 173 GLN A C 1
ATOM 1360 O O . GLN A 1 173 ? -9.666 -7.981 36.109 1.00 96.31 173 GLN A O 1
ATOM 1365 N N . ALA A 1 174 ? -10.777 -6.479 34.859 1.00 96.25 174 ALA A N 1
ATOM 1366 C CA . ALA A 1 174 ? -11.261 -5.659 35.962 1.00 96.25 174 ALA A CA 1
ATOM 1367 C C . ALA A 1 174 ? -12.480 -6.261 36.687 1.00 96.25 174 ALA A C 1
ATOM 1369 O O . ALA A 1 174 ? -12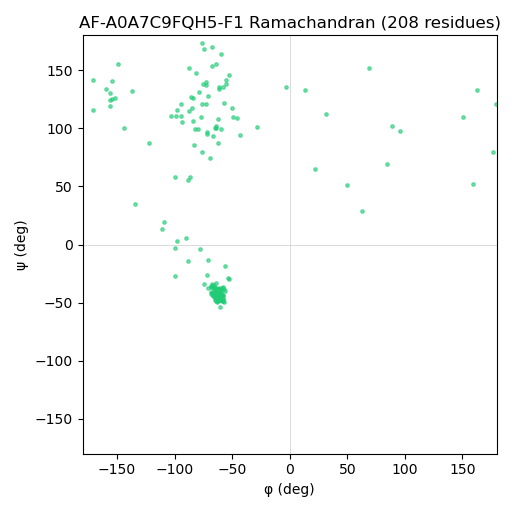.908 -5.697 37.691 1.00 96.25 174 ALA A O 1
ATOM 1370 N N . ASN A 1 175 ? -13.023 -7.394 36.216 1.00 94.25 175 ASN A N 1
ATOM 1371 C CA . ASN A 1 175 ? -14.242 -8.021 36.736 1.00 94.25 175 ASN A CA 1
ATOM 1372 C C . ASN A 1 175 ? -15.407 -7.022 36.865 1.00 94.25 175 ASN A C 1
ATOM 1374 O O . ASN A 1 175 ? -16.018 -6.897 37.928 1.00 94.25 175 ASN A O 1
ATOM 1378 N N . VAL A 1 176 ? -15.687 -6.290 35.780 1.00 95.31 176 VAL A N 1
ATOM 1379 C CA . VAL A 1 176 ? -16.801 -5.327 35.720 1.00 95.31 176 VAL A CA 1
ATOM 1380 C C . VAL A 1 176 ? -18.160 -5.991 35.968 1.00 95.31 176 VAL A C 1
ATOM 1382 O O . VAL A 1 176 ? -18.313 -7.213 35.873 1.00 95.31 176 VAL A O 1
ATOM 1385 N N . SER A 1 177 ? -19.176 -5.181 36.266 1.00 96.56 177 SER A N 1
ATOM 1386 C CA . SER A 1 177 ? -20.533 -5.686 36.468 1.00 96.56 177 SER A CA 1
ATOM 1387 C C . SER A 1 177 ? -21.107 -6.317 35.189 1.00 96.56 177 SER A C 1
ATOM 1389 O O . SER A 1 177 ? -20.735 -5.963 34.070 1.00 96.56 177 SER A O 1
ATOM 1391 N N . ASN A 1 178 ? -22.065 -7.239 35.340 1.00 95.25 178 ASN A N 1
ATOM 1392 C CA . ASN A 1 178 ? -22.723 -7.890 34.198 1.00 95.25 178 ASN A CA 1
ATOM 1393 C C . ASN A 1 178 ? -23.400 -6.862 33.268 1.00 95.25 178 ASN A C 1
ATOM 1395 O O . ASN A 1 178 ? -23.322 -6.980 32.051 1.00 95.25 178 ASN A O 1
ATOM 1399 N N . VAL A 1 179 ? -23.974 -5.799 33.839 1.00 96.81 179 VAL A N 1
ATOM 1400 C CA . VAL A 1 179 ? -24.598 -4.711 33.073 1.00 96.81 179 VAL A CA 1
ATOM 1401 C C . VAL A 1 179 ? -23.576 -4.005 32.176 1.00 96.81 179 VAL A C 1
ATOM 1403 O O . VAL A 1 179 ? -23.833 -3.805 30.993 1.00 96.81 179 VAL A O 1
ATOM 1406 N N . GLU A 1 180 ? -22.396 -3.670 32.701 1.00 94.69 180 GLU A N 1
ATOM 1407 C CA . GLU A 1 180 ? -21.323 -3.048 31.911 1.00 94.69 180 GLU A CA 1
ATOM 1408 C C . GLU A 1 180 ? -20.789 -3.996 30.834 1.00 94.69 180 GLU A C 1
ATOM 1410 O O . GLU A 1 180 ? -20.568 -3.586 29.694 1.00 94.69 180 GLU A O 1
ATOM 1415 N N . LEU A 1 181 ? -20.634 -5.281 31.166 1.00 96.19 181 LEU A N 1
ATOM 1416 C CA . LEU A 1 181 ? -20.214 -6.293 30.204 1.00 96.19 181 LEU A CA 1
ATOM 1417 C C . LEU A 1 181 ? -21.228 -6.443 29.060 1.00 96.19 181 LEU A C 1
ATOM 1419 O O . LEU A 1 181 ? -20.830 -6.524 27.898 1.00 96.19 181 LEU A O 1
ATOM 1423 N N . GLN A 1 182 ? -22.525 -6.434 29.372 1.00 96.88 182 GLN A N 1
ATOM 1424 C CA . GLN A 1 182 ? -23.592 -6.497 28.379 1.00 96.88 182 GLN A CA 1
ATOM 1425 C C . GLN A 1 182 ? -23.540 -5.296 27.430 1.00 96.88 182 GLN A C 1
ATOM 1427 O O . GLN A 1 182 ? -23.576 -5.483 26.217 1.00 96.88 182 GLN A O 1
ATOM 1432 N N . ILE A 1 183 ? -23.333 -4.084 27.956 1.00 96.81 183 ILE A N 1
ATOM 1433 C CA . ILE A 1 183 ? -23.174 -2.869 27.140 1.00 96.81 183 ILE A CA 1
ATOM 1434 C C . ILE A 1 183 ? -21.991 -2.999 26.166 1.00 96.81 183 ILE A C 1
ATOM 1436 O O . ILE A 1 183 ? -22.110 -2.639 24.991 1.00 96.81 183 ILE A O 1
ATOM 1440 N N . LEU A 1 184 ? -20.851 -3.530 26.621 1.00 96.50 184 LEU A N 1
ATOM 1441 C CA . LEU A 1 184 ? -19.677 -3.734 25.764 1.00 96.50 184 LEU A CA 1
ATOM 1442 C C . LEU A 1 184 ? -19.940 -4.760 24.656 1.00 96.50 184 LEU A C 1
ATOM 1444 O O . LEU A 1 184 ? -19.554 -4.538 23.503 1.00 96.50 184 LEU A O 1
ATOM 1448 N N . VAL A 1 185 ? -20.619 -5.861 24.987 1.00 96.19 185 VAL A N 1
ATOM 1449 C CA . VAL A 1 185 ? -21.003 -6.906 24.028 1.00 96.19 185 VAL A CA 1
ATOM 1450 C C . VAL A 1 185 ? -21.995 -6.366 22.998 1.00 96.19 185 VAL A C 1
ATOM 1452 O O . VAL A 1 185 ? -21.767 -6.528 21.798 1.00 96.19 185 VAL A O 1
ATOM 1455 N N . ASP A 1 186 ? -23.037 -5.663 23.439 1.00 97.19 186 ASP A N 1
ATOM 1456 C CA . ASP A 1 186 ? -24.039 -5.045 22.565 1.00 97.19 186 ASP A CA 1
ATOM 1457 C C . ASP A 1 186 ? -23.393 -4.018 21.629 1.00 97.19 186 ASP A C 1
ATOM 1459 O O . ASP A 1 186 ? -23.664 -3.982 20.424 1.00 97.19 186 ASP A O 1
ATOM 1463 N N . GLY A 1 187 ? -22.449 -3.232 22.150 1.00 96.25 187 GLY A N 1
ATOM 1464 C CA . GLY A 1 187 ? -21.627 -2.344 21.344 1.00 96.25 187 GLY A CA 1
ATOM 1465 C C . GLY A 1 187 ? -20.818 -3.097 20.281 1.00 96.25 187 GLY A C 1
ATOM 1466 O O . GLY A 1 187 ? -20.752 -2.655 19.132 1.00 96.25 187 GLY A O 1
ATOM 1467 N N . GLY A 1 188 ? -20.198 -4.222 20.645 1.00 95.44 188 GLY A N 1
ATOM 1468 C CA . GLY A 1 188 ? -19.471 -5.085 19.713 1.00 95.44 188 GLY A CA 1
ATOM 1469 C C . GLY A 1 188 ? -20.366 -5.617 18.592 1.00 95.44 188 GLY A C 1
ATOM 1470 O O . GLY A 1 188 ? -19.998 -5.527 17.420 1.00 95.44 188 GLY A O 1
ATOM 1471 N N . LEU A 1 189 ? -21.569 -6.089 18.927 1.00 96.19 189 LEU A N 1
ATOM 1472 C CA . LEU A 1 189 ? -22.566 -6.539 17.951 1.00 96.19 189 LEU A CA 1
ATOM 1473 C C . LEU A 1 189 ? -22.975 -5.409 16.999 1.00 96.19 189 LEU A C 1
ATOM 1475 O O . LEU A 1 189 ? -22.978 -5.605 15.783 1.00 96.19 189 LEU A O 1
ATOM 1479 N N . ASN A 1 190 ? -23.239 -4.208 17.524 1.00 96.94 190 ASN A N 1
ATOM 1480 C CA . ASN A 1 190 ? -23.534 -3.030 16.705 1.00 96.94 190 ASN A CA 1
ATOM 1481 C C . ASN A 1 190 ? -22.389 -2.684 15.740 1.00 96.94 190 ASN A C 1
ATOM 1483 O O . ASN A 1 190 ? -22.625 -2.335 14.582 1.00 96.94 190 ASN A O 1
ATOM 1487 N N . HIS A 1 191 ? -21.139 -2.853 16.178 1.00 97.19 191 HIS A N 1
ATOM 1488 C CA . HIS A 1 191 ? -19.972 -2.657 15.319 1.00 97.19 191 HIS A CA 1
ATOM 1489 C C . HIS A 1 191 ? -19.914 -3.689 14.180 1.00 97.19 191 HIS A C 1
ATOM 1491 O O . HIS A 1 191 ? -19.587 -3.348 13.044 1.00 97.19 191 HIS A O 1
ATOM 1497 N N . TYR A 1 192 ? -20.312 -4.942 14.416 1.00 97.00 192 TYR A N 1
ATOM 1498 C CA . TYR A 1 192 ? -20.459 -5.926 13.335 1.00 97.00 192 TYR A CA 1
ATOM 1499 C C . TYR A 1 192 ? -21.613 -5.598 12.383 1.00 97.00 192 TYR A C 1
ATOM 1501 O O . TYR A 1 192 ? -21.431 -5.707 11.170 1.00 97.00 192 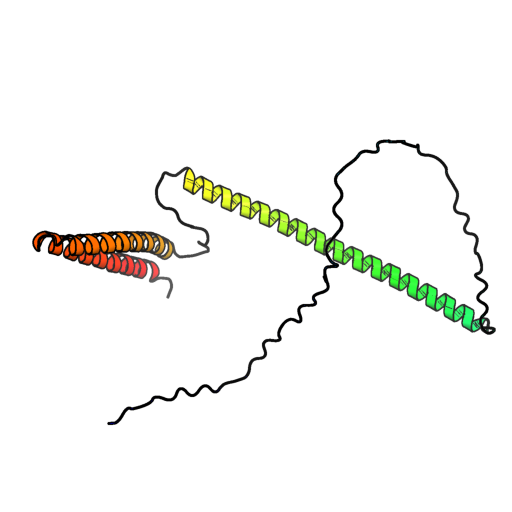TYR A O 1
ATOM 1509 N N . TYR A 1 193 ? -22.765 -5.137 12.880 1.00 97.25 193 TYR A N 1
ATOM 1510 C CA . TYR A 1 193 ? -23.855 -4.668 12.013 1.00 97.25 193 TYR A CA 1
ATOM 1511 C C . TYR A 1 193 ? -23.391 -3.546 11.074 1.00 97.25 193 TYR A C 1
ATOM 1513 O O . TYR A 1 193 ? -23.732 -3.556 9.888 1.00 97.25 193 TYR A O 1
ATOM 1521 N N . HIS A 1 194 ? -22.539 -2.638 11.562 1.00 96.25 194 HIS A N 1
ATOM 1522 C CA . HIS A 1 194 ? -21.905 -1.622 10.726 1.00 96.25 194 HIS A CA 1
ATOM 1523 C C . HIS A 1 194 ? -21.083 -2.234 9.580 1.00 96.25 194 HIS A C 1
ATOM 1525 O O . HIS A 1 194 ? -21.227 -1.800 8.439 1.00 96.25 194 HIS A O 1
ATOM 1531 N N . LEU A 1 195 ? -20.278 -3.275 9.844 1.00 96.31 195 LEU A N 1
ATOM 1532 C CA . LEU A 1 195 ? -19.493 -3.962 8.806 1.00 96.31 195 LEU A CA 1
ATOM 1533 C C . LEU A 1 195 ? -20.376 -4.513 7.686 1.00 96.31 195 LEU A C 1
ATOM 1535 O O . LEU A 1 195 ? -20.061 -4.373 6.505 1.00 96.31 195 LEU A O 1
ATOM 1539 N N . PHE A 1 196 ? -21.465 -5.186 8.055 1.00 95.88 196 PHE A N 1
ATOM 1540 C CA . PHE A 1 196 ? -22.376 -5.763 7.071 1.00 95.88 196 PHE A CA 1
ATOM 1541 C C . PHE A 1 196 ? -23.054 -4.680 6.236 1.00 95.88 196 PHE A C 1
ATOM 1543 O O . PHE A 1 196 ? -23.189 -4.855 5.026 1.00 95.88 196 PHE A O 1
ATOM 1550 N N . ARG A 1 197 ? -23.403 -3.544 6.851 1.00 95.44 197 ARG A N 1
ATOM 1551 C CA . ARG A 1 197 ? -23.951 -2.387 6.140 1.00 95.44 197 ARG A CA 1
ATOM 1552 C C . ARG A 1 197 ? -22.966 -1.853 5.100 1.00 95.44 197 ARG A C 1
ATOM 1554 O O . ARG A 1 197 ? -23.313 -1.818 3.927 1.00 95.44 197 ARG A O 1
ATOM 1561 N N . ILE A 1 198 ? -21.726 -1.545 5.487 1.00 93.81 198 ILE A N 1
ATOM 1562 C CA . ILE A 1 198 ? -20.735 -0.985 4.548 1.00 93.81 198 ILE A CA 1
ATOM 1563 C C . ILE A 1 198 ? -20.381 -1.964 3.420 1.00 93.81 198 ILE A C 1
ATOM 1565 O O . ILE A 1 198 ? -20.173 -1.549 2.284 1.00 93.81 198 ILE A O 1
ATOM 1569 N N . LYS A 1 199 ? -20.380 -3.278 3.695 1.00 92.69 199 LYS A N 1
ATOM 1570 C CA . LYS A 1 199 ? -20.207 -4.314 2.664 1.00 92.69 199 LYS A CA 1
ATOM 1571 C C . LYS A 1 199 ? -21.379 -4.351 1.688 1.00 92.69 199 LYS A C 1
ATOM 1573 O O . LYS A 1 199 ? -21.163 -4.451 0.484 1.00 92.69 199 LYS A O 1
ATOM 1578 N N . ALA A 1 200 ? -22.610 -4.283 2.194 1.00 91.94 200 ALA A N 1
ATOM 1579 C CA . ALA A 1 200 ? -23.799 -4.248 1.353 1.00 91.94 200 ALA A CA 1
ATOM 1580 C C . ALA A 1 200 ? -23.833 -2.977 0.494 1.00 91.94 200 ALA A C 1
ATOM 1582 O O . ALA A 1 200 ? -24.195 -3.040 -0.677 1.00 91.94 200 ALA A O 1
ATOM 1583 N N . ASP A 1 201 ? -23.437 -1.836 1.053 1.00 89.19 201 ASP A N 1
ATOM 1584 C CA . ASP A 1 201 ? -23.391 -0.553 0.354 1.00 89.19 201 ASP A CA 1
ATOM 1585 C C . ASP A 1 201 ? -22.343 -0.572 -0.768 1.00 89.19 201 ASP A C 1
ATOM 1587 O O . ASP A 1 201 ? -22.648 -0.187 -1.898 1.00 89.19 201 ASP A O 1
ATOM 1591 N N . ALA A 1 202 ? -21.154 -1.119 -0.492 1.00 88.62 202 ALA A N 1
ATOM 1592 C CA . ALA A 1 202 ? -20.107 -1.329 -1.488 1.00 88.62 202 ALA A CA 1
ATOM 1593 C C . ALA A 1 202 ? -20.571 -2.258 -2.618 1.00 88.62 202 ALA A C 1
ATOM 1595 O O . ALA A 1 202 ? -20.452 -1.910 -3.790 1.00 88.62 202 ALA A O 1
ATOM 1596 N N . ALA A 1 203 ? -21.182 -3.396 -2.273 1.00 87.69 203 ALA A N 1
ATOM 1597 C CA . ALA A 1 203 ? -21.713 -4.335 -3.256 1.00 87.69 203 ALA A CA 1
ATOM 1598 C C . ALA A 1 203 ? -22.800 -3.702 -4.140 1.00 87.69 203 ALA A C 1
ATOM 1600 O O . ALA A 1 203 ? -22.835 -3.977 -5.333 1.00 87.69 203 ALA A O 1
ATOM 1601 N N . ARG A 1 204 ? -23.660 -2.828 -3.587 1.00 84.94 204 ARG A N 1
ATOM 1602 C CA . ARG A 1 204 ? -24.667 -2.079 -4.365 1.00 84.94 204 ARG A CA 1
ATOM 1603 C C . ARG A 1 204 ? -24.044 -1.040 -5.298 1.00 84.94 204 ARG A C 1
ATOM 1605 O O . ARG A 1 204 ? -24.573 -0.818 -6.383 1.00 84.94 204 ARG A O 1
ATOM 1612 N N . ALA A 1 205 ? -22.954 -0.399 -4.885 1.00 81.69 205 ALA A N 1
ATOM 1613 C CA . ALA A 1 205 ? -22.238 0.569 -5.713 1.00 81.69 205 ALA A CA 1
ATOM 1614 C C . ALA A 1 205 ? -21.465 -0.100 -6.865 1.00 81.69 205 ALA A C 1
ATOM 1616 O O . ALA A 1 205 ? -21.263 0.524 -7.905 1.00 81.69 205 ALA A O 1
ATOM 1617 N N . ASP A 1 206 ? -21.075 -1.364 -6.690 1.00 71.38 206 ASP A N 1
ATOM 1618 C CA . ASP A 1 206 ? -20.237 -2.123 -7.624 1.00 71.38 206 ASP A CA 1
ATOM 1619 C C . ASP A 1 206 ? -21.027 -3.049 -8.576 1.00 71.38 206 ASP A C 1
ATOM 1621 O O . ASP A 1 206 ? -20.436 -3.740 -9.398 1.00 71.38 206 ASP A O 1
ATOM 1625 N N . VAL A 1 207 ? -22.371 -3.040 -8.533 1.00 61.75 207 VAL A N 1
ATOM 1626 C CA . VAL A 1 207 ? -23.252 -3.877 -9.394 1.00 61.75 207 VAL A CA 1
ATOM 1627 C C . VAL A 1 207 ? -22.995 -3.675 -10.898 1.00 61.75 207 VAL A C 1
ATOM 1629 O O . VAL A 1 207 ? -23.355 -4.526 -11.705 1.00 61.75 207 VAL A O 1
ATOM 1632 N N . PHE A 1 208 ? -22.345 -2.578 -11.290 1.00 60.25 208 PHE A N 1
ATOM 1633 C CA . PHE A 1 208 ? -21.991 -2.278 -12.680 1.00 60.25 208 PHE A CA 1
ATOM 1634 C C . PHE A 1 208 ? -20.605 -2.802 -13.123 1.00 60.25 208 PHE A C 1
ATOM 1636 O O . PHE A 1 208 ? -20.201 -2.508 -14.246 1.00 60.25 208 PHE A O 1
ATOM 1643 N N . TYR A 1 209 ? -19.886 -3.562 -12.284 1.00 55.25 209 TYR A N 1
ATOM 1644 C CA . TYR A 1 209 ? -18.557 -4.132 -12.585 1.00 55.25 209 TYR A CA 1
ATOM 1645 C C . TYR A 1 209 ? -18.529 -5.669 -12.753 1.00 55.25 209 TYR A C 1
ATOM 1647 O O . TYR A 1 209 ? -17.443 -6.253 -12.790 1.00 55.25 209 TYR A O 1
ATOM 1655 N N . LEU A 1 210 ? -19.693 -6.323 -12.883 1.00 46.41 210 LEU A N 1
ATOM 1656 C CA . LEU A 1 210 ? -19.815 -7.752 -13.232 1.00 46.41 210 LEU A CA 1
ATOM 1657 C C . LEU A 1 210 ? -19.948 -7.980 -14.743 1.00 46.41 210 LEU A C 1
ATOM 1659 O O . LEU A 1 210 ? -20.777 -7.285 -15.373 1.00 46.41 210 LEU A O 1
#

Organism: Opuntia streptacantha (NCBI:txid393608)

Sequence (210 aa):
MSSTTVHVTTSGTMGLYEPHKQISMWRDPSSSIMASPGDISSSVQAEAVNENKFEYEYASHQVIGPTISGEDAIRLSEKMQRRLAQNREAARRSRLRKKVYVQQLETSRLKLAQLEQELQRVKQQGLCAGPSLHANVGFAGNLSAGVAAFEMEYRLWVDEQNRRNVELRNALQANVSNVELQILVDGGLNHYYHLFRIKADAARADVFYL